Protein 6NWD (pdb70)

Structure (mmCIF, N/CA/C/O backbone):
data_6NWD
#
_entry.id   6NWD
#
_cell.length_a   54.250
_cell.length_b   129.250
_cell.length_c   82.650
_cell.angle_alpha   90.000
_cell.angle_beta   90.000
_cell.angle_gamma   90.000
#
_symmetry.space_group_name_H-M   'C 2 2 21'
#
loop_
_entity.id
_entity.type
_entity.pdbx_description
1 polymer 'Gll0198 protein'
2 non-polymer RETINAL
3 non-polymer 1,2-DIMYRISTOYL-SN-GLYCERO-3-PHOSPHOCHOLINE
4 non-polymer DECANE
5 non-polymer DODECANE
6 water water
#
loop_
_atom_site.group_PDB
_atom_site.id
_atom_site.type_symbol
_atom_site.label_atom_id
_atom_site.label_alt_id
_atom_site.label_comp_id
_atom_site.label_asym_id
_atom_site.label_entity_id
_atom_site.label_seq_id
_atom_site.pdbx_PDB_ins_code
_atom_site.Cartn_x
_atom_site.Cartn_y
_atom_site.Cartn_z
_atom_site.occupancy
_atom_site.B_iso_or_equiv
_atom_site.auth_seq_id
_atom_site.auth_comp_id
_atom_site.auth_asym_id
_atom_site.auth_atom_id
_atom_site.pdbx_PDB_model_num
ATOM 1 N N . ASP A 1 31 ? 11.26000 7.19600 33.56000 1.000 68.12000 31 ASP A N 1
ATOM 2 C CA . ASP A 1 31 ? 10.55400 6.03600 33.03200 1.000 72.23000 31 ASP A CA 1
ATOM 3 C C . ASP A 1 31 ? 9.77200 6.42100 31.77900 1.000 78.91000 31 ASP A C 1
ATOM 4 O O . ASP A 1 31 ? 9.86600 7.55300 31.30100 1.000 76.84000 31 ASP A O 1
ATOM 9 N N . SER A 1 32 ? 9.00000 5.47700 31.24900 1.000 67.57000 32 SER A N 1
ATOM 10 C CA . SER A 1 32 ? 8.26100 5.71400 30.02000 1.000 62.68000 32 SER A CA 1
ATOM 11 C C . SER A 1 32 ? 7.12600 6.70800 30.25300 1.000 65.85000 32 SER A C 1
ATOM 12 O O . SER A 1 32 ? 6.64100 6.89400 31.37300 1.000 60.68000 32 SER A O 1
ATOM 15 N N . LEU A 1 33 ? 6.70800 7.35900 29.16900 1.000 63.61000 33 LEU A N 1
ATOM 16 C CA . LEU A 1 33 ? 5.68300 8.39200 29.20900 1.000 61.69000 33 LEU A CA 1
ATOM 17 C C . LEU A 1 33 ? 4.47500 7.95100 28.39900 1.000 61.46000 33 LEU A C 1
ATOM 18 O O . LEU A 1 33 ? 4.61600 7.34100 27.33300 1.000 58.27000 33 LEU A O 1
ATOM 23 N N . THR A 1 34 ? 3.28600 8.26800 28.90200 1.000 48.81000 34 THR A N 1
ATOM 24 C CA . THR A 1 34 ? 2.07800 7.96800 28.15500 1.000 52.49000 34 THR A CA 1
ATOM 25 C C . THR A 1 34 ? 1.98200 8.85700 26.91800 1.000 55.30000 34 THR A C 1
ATOM 26 O O . THR A 1 34 ? 2.74300 9.81400 26.73800 1.000 50.80000 34 THR A O 1
ATOM 30 N N . TYR A 1 35 ? 1.02900 8.51200 26.05100 1.000 48.33000 35 TYR A N 1
ATOM 31 C CA . TYR A 1 35 ? 0.69700 9.35500 24.91000 1.000 55.08000 35 TYR A CA 1
ATOM 32 C C . TYR A 1 35 ? 0.44500 10.78900 25.35600 1.000 43.10000 35 TYR A C 1
ATOM 33 O O . TYR A 1 35 ? 1.08900 11.72500 24.87300 1.000 44.07000 35 TYR A O 1
ATOM 42 N N . GLY A 1 36 ? -0.51100 10.97700 26.26600 1.000 43.87000 36 GLY A N 1
ATOM 43 C CA . GLY A 1 36 ? -0.91500 12.31700 26.64200 1.000 45.90000 36 GLY A CA 1
ATOM 44 C C . GLY A 1 36 ? 0.17700 13.11300 27.32300 1.000 40.95000 36 GLY A C 1
ATOM 45 O O . GLY A 1 36 ? 0.19700 14.34200 27.23000 1.000 39.93000 36 GLY A O 1
ATOM 46 N N . GLN A 1 37 ? 1.09900 12.43300 28.00900 1.000 40.99000 37 GLN A N 1
ATOM 47 C CA . GLN A 1 37 ? 2.16300 13.13900 28.71200 1.000 50.16000 37 GLN A CA 1
ATOM 48 C C . GLN A 1 37 ? 3.20100 13.67800 27.73800 1.000 36.70000 37 GLN A C 1
ATOM 49 O O . GLN A 1 37 ? 3.62100 14.83500 27.84400 1.000 37.45000 37 GLN A O 1
ATOM 55 N N . PHE A 1 38 ? 3.62800 12.85100 26.78000 1.000 38.80000 38 PHE A N 1
ATOM 56 C CA . PHE A 1 38 ? 4.60000 13.30800 25.79400 1.000 37.18000 38 PHE A CA 1
ATOM 57 C C . PHE A 1 38 ? 4.04000 14.45200 24.96500 1.000 35.30000 38 PHE A C 1
ATOM 58 O O . PHE A 1 38 ? 4.75900 15.40600 24.64900 1.000 31.88000 38 PHE A O 1
ATOM 66 N N . ASN A 1 39 ? 2.75800 14.37800 24.60700 1.000 34.12000 39 ASN A N 1
ATOM 67 C CA . ASN A 1 39 ? 2.17800 15.42200 23.77100 1.000 39.52000 39 ASN A CA 1
ATOM 68 C C . ASN A 1 39 ? 2.05600 16.73700 24.52500 1.000 33.67000 39 ASN A C 1
ATOM 69 O O . ASN A 1 39 ? 2.29000 17.80700 23.95100 1.000 33.70000 39 ASN A O 1
ATOM 74 N N . LEU A 1 40 ? 1.67600 16.67800 25.80400 1.000 30.67000 40 LEU A N 1
ATOM 75 C CA . LEU A 1 40 ? 1.50500 17.89800 26.58700 1.000 35.42000 40 LEU A CA 1
ATOM 76 C C . LEU A 1 40 ? 2.78200 18.72700 26.60100 1.000 33.56000 40 LEU A C 1
ATOM 77 O O . LEU A 1 40 ? 2.73900 19.95300 26.44000 1.000 32.81000 40 LEU A O 1
ATOM 82 N N . VAL A 1 41 ? 3.93000 18.07400 26.78000 1.000 30.27000 41 VAL A N 1
ATOM 83 C CA . VAL A 1 41 ? 5.20500 18.78200 26.74500 1.000 27.14000 41 VAL A CA 1
ATOM 84 C C . VAL A 1 41 ? 5.55400 19.17600 25.31400 1.000 35.79000 41 VAL A C 1
ATOM 85 O O . VAL A 1 41 ? 5.98000 20.30600 25.05100 1.000 34.49000 41 VAL A O 1
ATOM 89 N N . TYR A 1 42 ? 5.38500 18.24100 24.37300 1.000 27.19000 42 TYR A N 1
ATOM 90 C CA . TYR A 1 42 ? 5.61100 18.51700 22.95600 1.000 32.85000 42 TYR A CA 1
ATOM 91 C C . TYR A 1 42 ? 4.82100 19.73800 22.50000 1.000 30.21000 42 TYR A C 1
ATOM 92 O O . TYR A 1 42 ? 5.36000 20.63600 21.84300 1.000 32.53000 42 TYR A O 1
ATOM 101 N N . ASN A 1 43 ? 3.53500 19.78800 22.85300 1.000 30.87000 43 ASN A N 1
ATOM 102 C CA . ASN A 1 43 ? 2.71000 20.93800 22.49800 1.000 34.74000 43 ASN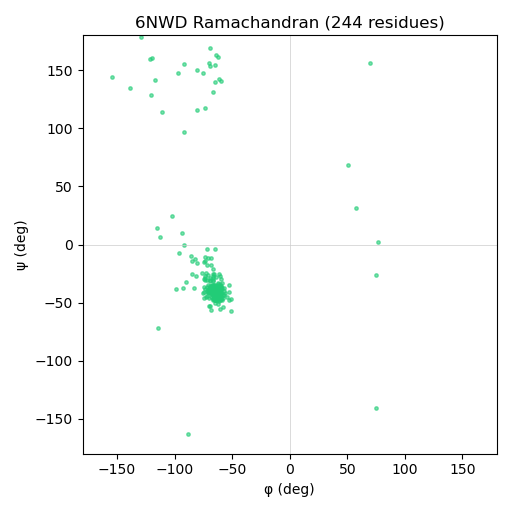 A CA 1
ATOM 103 C C . ASN A 1 43 ? 3.16800 22.19900 23.22300 1.000 32.94000 43 ASN A C 1
ATOM 104 O O . ASN A 1 43 ? 3.16600 23.29000 22.64000 1.000 28.67000 43 ASN A O 1
ATOM 109 N N . ALA A 1 44 ? 3.56700 22.07400 24.49300 1.000 29.76000 44 ALA A N 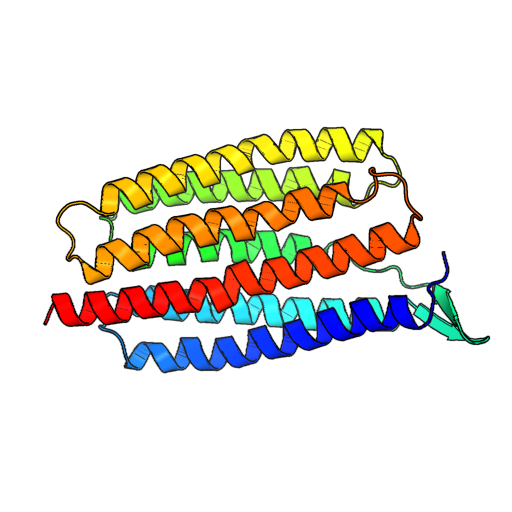1
ATOM 110 C CA . ALA A 1 44 ? 3.98600 23.25100 25.24900 1.000 29.49000 44 ALA A CA 1
ATOM 111 C C . ALA A 1 44 ? 5.21200 23.90500 24.62400 1.000 24.82000 44 ALA A C 1
ATOM 112 O O . ALA A 1 44 ? 5.29200 25.13700 24.53700 1.000 25.19000 44 ALA A O 1
ATOM 114 N N . PHE A 1 45 ? 6.17700 23.09700 24.17900 1.000 23.69000 45 PHE A N 1
ATOM 115 C CA . PHE A 1 45 ? 7.37200 23.65500 23.55500 1.000 27.39000 45 PHE A CA 1
ATOM 116 C C . PHE A 1 45 ? 7.05800 24.24200 22.18400 1.000 25.31000 45 PHE A C 1
ATOM 117 O O . PHE A 1 45 ? 7.59500 25.29500 21.81900 1.000 25.48000 45 PHE A O 1
ATOM 125 N N . SER A 1 46 ? 6.18600 23.58200 21.41500 1.000 26.34000 46 SER A N 1
ATOM 126 C CA . SER A 1 46 ? 5.78500 24.12600 20.12100 1.000 27.95000 46 SER A CA 1
ATOM 127 C C . SER A 1 46 ? 5.08700 25.46900 20.28500 1.000 27.46000 46 SER A C 1
ATOM 128 O O . SER A 1 46 ? 5.36300 26.41800 19.54200 1.000 30.95000 46 SER A O 1
ATOM 131 N N . PHE A 1 47 ? 4.18700 25.56600 21.26500 1.000 25.06000 47 PHE A N 1
ATOM 132 C CA . PHE A 1 47 ? 3.48300 26.81800 21.52100 1.000 36.47000 47 PHE A CA 1
ATOM 133 C C . PHE A 1 47 ? 4.45100 27.92700 21.91500 1.000 27.18000 47 PHE A C 1
ATOM 134 O O . PHE A 1 47 ? 4.25600 29.09300 21.54400 1.000 24.58000 47 PHE A O 1
ATOM 142 N N . ALA A 1 48 ? 5.50500 27.58200 22.66200 1.000 23.58000 48 ALA A N 1
ATOM 143 C CA .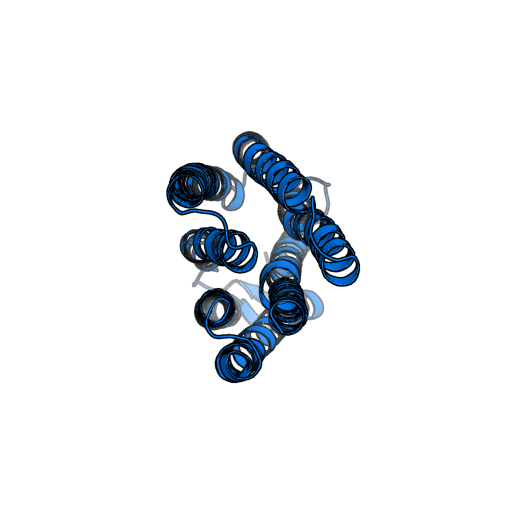 ALA A 1 48 ? 6.46300 28.58800 23.10600 1.000 25.83000 48 ALA A CA 1
ATOM 144 C C . ALA A 1 48 ? 7.27900 29.13700 21.94400 1.000 23.15000 48 ALA A C 1
ATOM 145 O O . ALA A 1 48 ? 7.54200 30.34100 21.88300 1.000 22.02000 48 ALA A O 1
ATOM 147 N N . ILE A 1 49 ? 7.69900 28.26700 21.02300 1.000 21.70000 49 ILE A N 1
ATOM 148 C CA . ILE A 1 49 ? 8.43300 28.71900 19.84400 1.000 23.91000 49 ILE A CA 1
ATOM 149 C C . ILE A 1 49 ? 7.61100 29.73400 19.06100 1.000 25.27000 49 ILE A C 1
ATOM 150 O O . ILE A 1 49 ? 8.11700 30.78500 18.64800 1.000 23.19000 49 ILE A O 1
ATOM 155 N N . ALA A 1 50 ? 6.32500 29.43800 18.85200 1.000 23.72000 50 ALA A N 1
ATOM 156 C CA . ALA A 1 50 ? 5.46900 30.34400 18.09400 1.000 27.35000 50 ALA A CA 1
ATOM 157 C C . ALA A 1 50 ? 5.28300 31.66800 18.82500 1.000 24.97000 50 ALA A C 1
ATOM 158 O O . ALA A 1 50 ? 5.35500 32.74100 18.21500 1.000 22.35000 50 ALA A O 1
ATOM 160 N N . ALA A 1 51 ? 5.05400 31.61100 20.13900 1.000 23.41000 51 ALA A N 1
ATOM 161 C CA . ALA A 1 51 ? 4.80600 32.83100 20.89900 1.000 21.96000 51 ALA A CA 1
ATOM 162 C C . ALA A 1 51 ? 6.03900 33.72500 20.94100 1.000 21.39000 51 ALA A C 1
ATOM 163 O O . ALA A 1 51 ? 5.92400 34.95200 20.85800 1.000 21.28000 51 ALA A O 1
ATOM 165 N N . MET A 1 52 ? 7.22700 33.13200 21.07300 1.000 22.55000 52 MET A N 1
ATOM 166 C CA . MET A 1 52 ? 8.44400 33.93200 21.17400 1.000 21.48000 52 MET A CA 1
ATOM 167 C C . MET A 1 52 ? 8.77000 34.61000 19.84700 1.000 22.84000 52 MET A C 1
ATOM 168 O O . MET A 1 52 ? 9.07700 35.80800 19.80700 1.000 20.38000 52 MET A O 1
ATOM 173 N N . PHE A 1 53 ? 8.69400 33.86200 18.74600 1.000 23.49000 53 PHE A N 1
ATOM 174 C CA . PHE A 1 53 ? 9.10300 34.41200 17.45700 1.000 24.66000 53 PHE A CA 1
ATOM 175 C C . PHE A 1 53 ? 8.07200 35.39200 16.90800 1.000 20.98000 53 PHE A C 1
ATOM 176 O O . PHE A 1 53 ? 8.43500 36.40000 16.28900 1.000 26.16000 53 PHE A O 1
ATOM 184 N N . ALA A 1 54 ? 6.78500 35.12000 17.12600 1.000 22.51000 54 ALA A N 1
ATOM 185 C CA . ALA A 1 54 ? 5.76300 36.07400 16.71000 1.000 28.00000 54 ALA A CA 1
ATOM 186 C C . ALA A 1 54 ? 5.85800 37.36700 17.51200 1.000 23.56000 54 ALA A C 1
ATOM 187 O O . ALA A 1 54 ? 5.71400 38.46200 16.95500 1.000 23.63000 54 ALA A O 1
ATOM 189 N N . SER A 1 55 ? 6.10700 37.26300 18.82000 1.000 23.89000 55 SER A N 1
ATOM 190 C CA . SER A 1 55 ? 6.25500 38.46800 19.63200 1.000 22.50000 55 SER A CA 1
ATOM 191 C C . SER A 1 55 ? 7.53400 39.21500 19.29100 1.000 20.71000 55 SER A C 1
ATOM 192 O O . SER A 1 55 ? 7.57900 40.44600 19.39600 1.000 23.07000 55 SER A O 1
ATOM 195 N N . ALA A 1 56 ? 8.58000 38.49200 18.88600 1.000 24.40000 56 ALA A N 1
ATOM 196 C CA . ALA A 1 56 ? 9.81900 39.14500 18.47200 1.000 22.96000 56 ALA A CA 1
ATOM 197 C C . ALA A 1 56 ? 9.57600 40.08000 17.29600 1.000 25.89000 56 ALA A C 1
ATOM 198 O O . ALA A 1 56 ? 10.07400 41.21300 17.27100 1.000 21.80000 56 ALA A O 1
ATOM 200 N N . LEU A 1 57 ? 8.81800 39.61300 16.30200 1.000 24.61000 57 LEU A N 1
ATOM 201 C CA . LEU A 1 57 ? 8.47200 40.46100 15.16800 1.000 27.75000 57 LEU A CA 1
ATOM 202 C C . LEU A 1 57 ? 7.63100 41.65300 15.60500 1.000 25.21000 57 LEU A C 1
ATOM 203 O O . LEU A 1 57 ? 7.83000 42.77300 15.12000 1.000 27.07000 57 LEU A O 1
ATOM 208 N N . PHE A 1 58 ? 6.69300 41.43700 16.53000 1.000 23.87000 58 PHE A N 1
ATOM 209 C CA . PHE A 1 58 ? 5.84200 42.53300 16.98700 1.000 27.10000 58 PHE A CA 1
ATOM 210 C C . PHE A 1 58 ? 6.65300 43.59500 17.72200 1.000 28.83000 58 PHE A C 1
ATOM 211 O O . PHE A 1 58 ? 6.54600 44.79000 1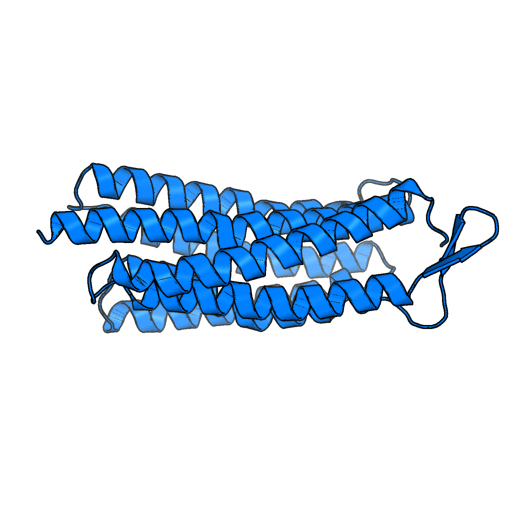7.42500 1.000 28.24000 58 PHE A O 1
ATOM 219 N N . PHE A 1 59 ? 7.46800 43.17300 18.69300 1.000 26.01000 59 PHE A N 1
ATOM 220 C CA . PHE A 1 59 ? 8.21800 44.12800 19.50400 1.000 24.96000 59 PHE A CA 1
ATOM 221 C C . PHE A 1 59 ? 9.22400 44.90700 18.66700 1.000 27.10000 59 PHE A C 1
ATOM 222 O O . PHE A 1 59 ? 9.40300 46.11400 18.86600 1.000 29.95000 59 PHE A O 1
ATOM 230 N N . PHE A 1 60 ? 9.89600 44.23500 17.73000 1.000 25.92000 60 PHE A N 1
ATOM 231 C CA . PHE A 1 60 ? 10.83800 44.93100 16.85800 1.000 26.83000 60 PHE A CA 1
ATOM 232 C C . PHE A 1 60 ? 10.13800 46.02100 16.05500 1.000 27.64000 60 PHE A C 1
ATOM 233 O O . PHE A 1 60 ? 10.63000 47.15200 15.95900 1.000 34.50000 60 PHE A O 1
ATOM 241 N N . SER A 1 61 ? 8.98500 45.69600 15.46400 1.000 26.70000 61 SER A N 1
ATOM 242 C CA . SER A 1 61 ? 8.27900 46.67100 14.64100 1.000 33.19000 61 SER A CA 1
ATOM 243 C C . SER A 1 61 ? 7.61100 47.74400 15.49000 1.000 33.25000 61 SER A C 1
ATOM 244 O O . SER A 1 61 ? 7.44900 48.88100 15.03400 1.000 30.89000 61 SER A O 1
ATOM 247 N N . ALA A 1 62 ? 7.22000 47.40600 16.72000 1.000 31.90000 62 ALA A N 1
ATOM 248 C CA . ALA A 1 62 ? 6.53500 48.35300 17.59200 1.000 35.39000 62 ALA A CA 1
ATOM 249 C C . ALA A 1 62 ? 7.43300 49.49400 18.05000 1.000 34.50000 62 ALA A C 1
ATOM 250 O O . ALA A 1 62 ? 6.91900 50.46700 18.61400 1.000 31.27000 62 ALA A O 1
ATOM 252 N N . GLN A 1 63 ? 8.74900 49.39700 17.82700 1.000 33.20000 63 GLN A N 1
ATOM 253 C CA . GLN A 1 63 ? 9.63700 50.52400 18.09300 1.000 35.01000 63 GLN A CA 1
ATOM 254 C C . GLN A 1 63 ? 9.15000 51.78500 17.39200 1.000 39.62000 63 GLN A C 1
ATOM 255 O O . GLN A 1 63 ? 9.28800 52.89400 17.92000 1.000 40.30000 63 GLN A O 1
ATOM 261 N N . ALA A 1 64 ? 8.56700 51.63000 16.20100 1.000 36.00000 64 ALA A N 1
ATOM 262 C CA . ALA A 1 64 ? 8.12200 52.76300 15.40100 1.000 41.96000 64 ALA A CA 1
ATOM 263 C C . ALA A 1 64 ? 6.86100 53.42300 15.94500 1.000 38.42000 64 ALA A C 1
ATOM 264 O O . ALA A 1 64 ? 6.49800 54.50400 15.46900 1.000 40.72000 64 ALA A O 1
ATOM 266 N N . LEU A 1 65 ? 6.18800 52.81100 16.91800 1.000 35.55000 65 LEU A N 1
ATOM 267 C CA . LEU A 1 65 ? 4.96700 53.36500 17.48300 1.000 35.99000 65 LEU A CA 1
ATOM 268 C C . LEU A 1 65 ? 5.20200 54.15200 18.76400 1.000 32.84000 65 LEU A C 1
ATOM 269 O O . LEU A 1 65 ? 4.26500 54.78800 19.26100 1.000 35.01000 65 LEU A O 1
ATOM 274 N N . VAL A 1 66 ? 6.41500 54.12700 19.30900 1.000 32.60000 66 VAL A N 1
ATOM 275 C CA . VAL A 1 66 ? 6.72200 54.81200 20.55500 1.000 30.43000 66 VAL A CA 1
ATOM 276 C C . VAL A 1 66 ? 7.80700 55.84900 20.29500 1.000 35.00000 66 VAL A C 1
ATOM 277 O O . VAL A 1 66 ? 8.53400 55.79000 19.30100 1.000 33.08000 66 VAL A O 1
ATOM 281 N N . GLY A 1 67 ? 7.90200 56.81200 21.21000 1.000 38.59000 67 GLY A N 1
ATOM 282 C CA . GLY A 1 67 ? 8.92900 57.82900 21.10600 1.000 41.06000 67 GLY A CA 1
ATOM 283 C C . GLY A 1 67 ? 10.32500 57.24400 21.19500 1.000 45.42000 67 GLY A C 1
ATOM 284 O O . GLY A 1 67 ? 10.53800 56.12800 21.67000 1.000 39.11000 67 GLY A O 1
ATOM 285 N N . GLN A 1 68 ? 11.29500 58.03300 20.72400 1.000 45.61000 68 GLN A N 1
ATOM 286 C CA . GLN A 1 68 ? 12.67900 57.57100 20.66300 1.000 44.73000 68 GLN A CA 1
ATOM 287 C C . GLN A 1 68 ? 13.20900 57.17800 22.03500 1.000 38.83000 68 GLN A C 1
ATOM 288 O O . GLN A 1 68 ? 14.01800 56.24900 22.14500 1.000 42.29000 68 GLN A O 1
ATOM 294 N N . ARG A 1 69 ? 12.76000 57.85800 23.09000 1.000 37.39000 69 ARG A N 1
ATOM 295 C CA . ARG A 1 69 ? 13.29600 57.60500 24.42100 1.000 46.20000 69 ARG A CA 1
ATOM 296 C C . ARG A 1 69 ? 12.91000 56.23200 24.96000 1.000 42.96000 69 ARG A C 1
ATOM 297 O O . ARG A 1 69 ? 13.55600 55.74600 25.89400 1.000 41.98000 69 ARG A O 1
ATOM 305 N N . TYR A 1 70 ? 11.89300 55.58700 24.38900 1.000 39.20000 70 TYR A N 1
ATOM 306 C CA . TYR A 1 70 ? 11.41300 54.30300 24.88600 1.000 42.71000 70 TYR A CA 1
ATOM 307 C C . TYR A 1 70 ? 11.66200 53.15700 23.91300 1.000 49.00000 70 TYR A C 1
ATOM 308 O O . TYR A 1 70 ? 11.19900 52.03800 24.16000 1.000 35.01000 70 TYR A O 1
ATOM 317 N N . ARG A 1 71 ? 12.38200 53.40300 22.81500 1.000 38.98000 71 ARG A N 1
ATOM 318 C CA . ARG A 1 71 ? 12.57500 52.35500 21.81700 1.000 39.78000 71 ARG A CA 1
ATOM 319 C C . ARG A 1 71 ? 13.55000 51.28900 22.29900 1.000 46.12000 71 ARG A C 1
ATOM 320 O O . ARG A 1 71 ? 13.46400 50.13500 21.86500 1.000 38.20000 71 ARG A O 1
ATOM 328 N N . LEU A 1 72 ? 14.47300 51.65100 23.19200 1.000 36.45000 72 LEU A N 1
ATOM 329 C CA . LEU A 1 72 ? 15.41800 50.66900 23.71400 1.000 39.16000 72 LEU A CA 1
ATOM 330 C C . LEU A 1 72 ? 14.70100 49.55900 24.47500 1.000 33.35000 72 LEU A C 1
ATOM 331 O O . LEU A 1 72 ? 15.07700 48.38600 24.37300 1.000 31.65000 72 LEU A O 1
ATOM 336 N N . ALA A 1 73 ? 13.66400 49.90800 25.24100 1.000 34.62000 73 ALA A N 1
ATOM 337 C CA . ALA A 1 73 ? 12.91300 48.89100 25.97300 1.000 35.65000 73 ALA A CA 1
ATOM 338 C C . ALA A 1 73 ? 12.21500 47.92800 25.01900 1.000 32.47000 73 ALA A C 1
ATOM 339 O O . ALA A 1 73 ? 12.15800 46.72000 25.27600 1.000 30.97000 73 ALA A O 1
ATOM 341 N N . LEU A 1 74 ? 11.68100 48.44600 23.91000 1.000 27.89000 74 LEU A N 1
ATOM 342 C CA . LEU A 1 74 ? 11.04700 47.58200 22.91800 1.000 33.93000 74 LEU A CA 1
ATOM 343 C C . LEU A 1 74 ? 12.07000 46.68600 22.23200 1.000 35.39000 74 LEU A C 1
ATOM 344 O O . LEU A 1 74 ? 11.80300 45.50400 21.98800 1.000 23.88000 74 LEU A O 1
ATOM 349 N N . LEU A 1 75 ? 13.25000 47.22800 21.91700 1.000 31.19000 75 LEU A N 1
ATOM 350 C CA . LEU A 1 75 ? 14.27600 46.42700 21.25600 1.000 31.33000 75 LEU A CA 1
ATOM 351 C C . LEU A 1 75 ? 14.78400 45.31400 22.16100 1.000 25.07000 75 LEU A C 1
ATOM 352 O O . LEU A 1 75 ? 14.96500 44.17700 21.71000 1.000 28.44000 75 LEU A O 1
ATOM 357 N N . VAL A 1 76 ? 15.04000 45.62700 23.43300 1.000 28.34000 76 VAL A N 1
ATOM 358 C CA . VAL A 1 76 ? 15.49400 44.60600 24.37400 1.000 25.09000 76 VAL A CA 1
ATOM 359 C C . VAL A 1 76 ? 14.43900 43.52000 24.52900 1.000 23.38000 76 VAL A C 1
ATOM 360 O O . VAL A 1 76 ? 14.76000 42.32800 24.60900 1.000 25.72000 76 VAL A O 1
ATOM 364 N N . SER A 1 77 ? 13.16300 43.91200 24.55300 1.000 25.11000 77 SER A N 1
ATOM 365 C CA . SER A 1 77 ? 12.09000 42.92500 24.62400 1.000 27.06000 77 SER A CA 1
ATOM 366 C C . SER A 1 77 ? 12.10800 42.00300 23.41100 1.000 24.25000 77 SER A C 1
ATOM 367 O O . SER A 1 77 ? 11.89500 40.79200 23.54000 1.000 26.30000 77 SER A O 1
ATOM 370 N N . ALA A 1 78 ? 12.36300 42.55600 22.22300 1.000 26.81000 78 ALA A N 1
ATOM 371 C CA . ALA A 1 78 ? 12.47900 41.72100 21.03100 1.000 22.26000 78 ALA A CA 1
ATOM 372 C C . ALA A 1 78 ? 13.68000 40.78700 21.12500 1.000 24.59000 78 ALA A C 1
ATOM 373 O O . ALA A 1 78 ? 13.61200 39.63000 20.69600 1.000 24.38000 78 ALA A O 1
ATOM 375 N N . ILE A 1 79 ? 14.79000 41.27100 21.68500 1.000 24.55000 79 ILE A N 1
ATOM 376 C CA . ILE A 1 79 ? 15.97200 40.42800 21.84600 1.000 25.67000 79 ILE A CA 1
ATOM 377 C C . ILE A 1 79 ? 15.70100 39.30800 22.84400 1.000 25.31000 79 ILE A C 1
ATOM 378 O O . ILE A 1 79 ? 16.12800 38.16300 22.64500 1.000 24.42000 79 ILE A O 1
ATOM 383 N N . VAL A 1 80 ? 14.98200 39.61800 23.92800 1.000 24.55000 80 VAL A N 1
ATOM 384 C CA . VAL A 1 80 ? 14.69400 38.61700 24.95600 1.000 23.13000 80 VAL A CA 1
ATOM 385 C C . VAL A 1 80 ? 13.95600 37.42800 24.35400 1.000 21.59000 80 VAL A C 1
ATOM 386 O O . VAL A 1 80 ? 14.36100 36.27000 24.51500 1.000 21.51000 80 VAL A O 1
ATOM 390 N N . VAL A 1 81 ? 12.85000 37.69800 23.65900 1.000 22.90000 81 VAL A N 1
ATOM 391 C CA . VAL A 1 81 ? 12.04000 36.61800 23.10600 1.000 21.23000 81 VAL A CA 1
ATOM 392 C C . VAL A 1 81 ? 12.70700 35.93900 21.91800 1.000 20.25000 81 VAL A C 1
ATOM 393 O O . VAL A 1 81 ? 12.40500 34.77500 21.63200 1.000 21.36000 81 VAL A O 1
ATOM 397 N N . SER A 1 82 ? 13.60700 36.62600 21.21300 1.000 23.25000 82 SER A N 1
ATOM 398 C CA . SER A 1 82 ? 14.35500 35.95400 20.15500 1.000 24.37000 82 SER A CA 1
ATOM 399 C C . SER A 1 82 ? 15.31400 34.92600 20.73800 1.000 26.54000 82 SER A C 1
ATOM 400 O O . SER A 1 82 ? 15.43700 33.81500 20.21000 1.000 27.50000 82 SER A O 1
ATOM 403 N N . ILE A 1 83 ? 15.99900 35.28000 21.82700 1.000 24.63000 83 ILE A N 1
ATOM 404 C CA . ILE A 1 83 ? 16.89700 34.33500 22.48400 1.000 21.23000 83 ILE A CA 1
ATOM 405 C C . ILE A 1 83 ? 16.10400 33.16000 23.04100 1.000 19.49000 83 ILE A C 1
ATOM 406 O O . ILE A 1 83 ? 16.46600 31.99300 22.84700 1.000 24.20000 83 ILE A O 1
ATOM 411 N N . ALA A 1 84 ? 15.00600 33.45600 23.74200 1.000 21.56000 84 ALA A N 1
ATOM 412 C CA . ALA A 1 84 ? 14.16400 32.39800 24.29300 1.000 22.54000 84 ALA A CA 1
ATOM 413 C C . ALA A 1 84 ? 13.58700 31.52300 23.18900 1.000 21.01000 84 ALA A C 1
ATOM 414 O O . ALA A 1 84 ? 13.45800 30.30500 23.35700 1.000 23.20000 84 ALA A O 1
ATOM 416 N N . GLY A 1 85 ? 13.23400 32.12600 22.05200 1.000 26.13000 85 GLY A N 1
ATOM 417 C CA . GLY A 1 85 ? 12.75600 31.33600 20.93000 1.000 26.48000 85 GLY A CA 1
ATOM 418 C C . GLY A 1 85 ? 13.81100 30.38400 20.39600 1.000 21.85000 85 GLY A C 1
ATOM 419 O O . GLY A 1 85 ? 13.50700 29.23800 20.05200 1.000 22.30000 85 GLY A O 1
ATOM 420 N N . TYR A 1 86 ? 15.06300 30.84300 20.31700 1.000 23.46000 86 TYR A N 1
ATOM 421 C CA . TYR A 1 86 ? 16.14800 29.96100 19.89400 1.000 24.69000 86 TYR A CA 1
ATOM 422 C C . TYR A 1 86 ? 16.28400 28.77200 20.83400 1.000 23.85000 86 TYR A C 1
ATOM 423 O O . TYR A 1 86 ? 16.39400 27.62200 20.39400 1.000 28.78000 86 TYR A O 1
ATOM 432 N N . HIS A 1 87 ? 16.27800 29.03500 22.14200 1.000 22.94000 87 HIS A N 1
ATOM 433 C CA . HIS A 1 87 ? 16.46200 27.96200 23.11100 1.000 21.73000 87 HIS A CA 1
ATOM 434 C C . HIS A 1 87 ? 15.27400 27.01000 23.14200 1.000 21.91000 87 HIS A C 1
ATOM 435 O O . HIS A 1 87 ? 15.46300 25.80200 23.31500 1.000 26.16000 87 HIS A O 1
ATOM 442 N N . TYR A 1 88 ? 14.05100 27.51700 22.96900 1.000 25.82000 88 TYR A N 1
ATOM 443 C CA . TYR A 1 88 ? 12.91100 26.60900 22.91400 1.000 20.12000 88 TYR A CA 1
ATOM 444 C C . TYR A 1 88 ? 12.93000 25.76200 21.64900 1.000 26.11000 88 TYR A C 1
ATOM 445 O O . TYR A 1 88 ? 12.41500 24.63900 21.65100 1.000 24.30000 88 TYR A O 1
ATOM 454 N N . PHE A 1 89 ? 13.51500 26.27700 20.56600 1.000 28.16000 89 PHE A N 1
ATOM 455 C CA . PHE A 1 89 ? 13.74500 25.44200 19.39000 1.000 28.56000 89 PHE A CA 1
ATOM 456 C C . PHE A 1 89 ? 14.70100 24.30500 19.720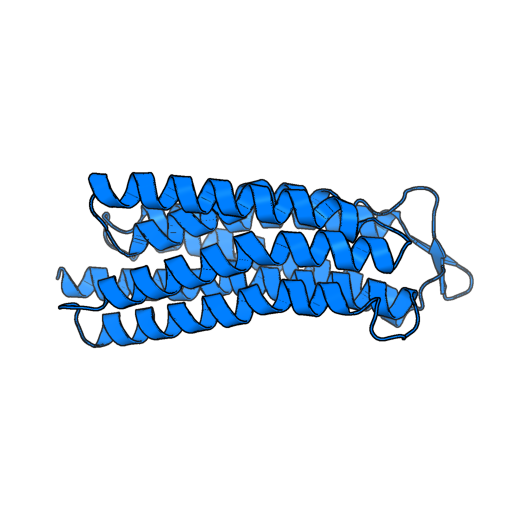00 1.000 25.46000 89 PHE A C 1
ATOM 457 O O . PHE A 1 89 ? 14.47100 23.15200 19.33500 1.000 31.68000 89 PHE A O 1
ATOM 465 N N . ARG A 1 90 ? 15.77800 24.61300 20.44500 1.000 25.71000 90 ARG A N 1
ATOM 466 C CA . ARG A 1 90 ? 16.70500 23.57400 20.87900 1.000 29.92000 90 ARG A CA 1
ATOM 467 C C . ARG A 1 90 ? 16.06800 22.67100 21.92800 1.000 29.06000 90 ARG A C 1
ATOM 468 O O . ARG A 1 90 ? 16.29700 21.45700 21.92900 1.000 29.61000 90 ARG A O 1
ATOM 476 N N . ILE A 1 91 ? 15.26600 23.24700 22.82800 1.000 29.80000 91 ILE A N 1
ATOM 477 C CA . ILE A 1 91 ? 14.57400 22.44600 23.83600 1.000 26.71000 91 ILE A CA 1
ATOM 478 C C . ILE A 1 91 ? 13.57300 21.50700 23.17500 1.000 30.62000 91 ILE A C 1
ATOM 479 O O . ILE A 1 91 ? 13.44500 20.33600 23.55900 1.000 31.06000 91 ILE A O 1
ATOM 484 N N . PHE A 1 92 ? 12.84200 22.00900 22.17600 1.000 29.10000 92 PHE A N 1
ATOM 485 C CA . PHE A 1 92 ? 11.90000 21.17700 21.43400 1.000 28.33000 92 PHE A CA 1
ATOM 486 C C . PHE A 1 92 ? 12.60100 19.98400 20.79400 1.000 32.58000 92 PHE A C 1
ATOM 487 O O . PHE A 1 92 ? 12.09900 18.85500 20.85000 1.000 35.97000 92 PHE A O 1
ATOM 495 N N . ASN A 1 93 ? 13.77100 20.21100 20.19300 1.000 30.95000 93 ASN A N 1
ATOM 496 C CA . ASN A 1 93 ? 14.49100 19.11900 19.54300 1.000 36.13000 93 ASN A CA 1
ATOM 497 C C . ASN A 1 93 ? 15.04400 18.12900 20.56200 1.000 38.49000 93 ASN A C 1
ATOM 498 O O . ASN A 1 93 ? 15.08000 16.92000 20.30200 1.000 40.37000 93 ASN A O 1
ATOM 503 N N . SER A 1 94 ? 15.48500 18.62100 21.72200 1.000 45.03000 94 SER A N 1
ATOM 504 C CA . SER A 1 94 ? 15.99200 17.72100 22.75400 1.000 39.45000 94 SER A CA 1
ATOM 505 C C . SER A 1 94 ? 14.88500 16.82200 23.28800 1.000 38.05000 94 SER A C 1
ATOM 506 O O . SER A 1 94 ? 15.11000 15.63500 23.55200 1.000 44.58000 94 SER A O 1
ATOM 509 N N . TRP A 1 95 ? 13.68300 17.37300 23.46100 1.000 35.69000 95 TRP A N 1
ATOM 510 C CA . TRP A 1 95 ? 12.54900 16.56600 23.89800 1.000 37.35000 95 TRP A CA 1
ATOM 511 C C . TRP A 1 95 ? 12.16600 15.54900 22.83500 1.000 40.65000 95 TRP A C 1
ATOM 512 O O . TRP A 1 95 ? 11.95100 14.36900 23.13400 1.000 44.93000 95 TRP A O 1
ATOM 523 N N . ASP A 1 96 ? 12.09200 15.99500 21.57900 1.000 41.22000 96 ASP A N 1
ATOM 524 C CA . ASP A 1 96 ? 11.71200 15.10800 20.48800 1.000 46.95000 96 ASP A CA 1
ATOM 525 C C . ASP A 1 96 ? 12.68000 13.93700 20.36100 1.000 46.57000 96 ASP A C 1
ATOM 526 O O . ASP A 1 96 ? 12.26600 12.81200 20.06200 1.000 51.59000 96 ASP A O 1
ATOM 531 N N . ALA A 1 97 ? 13.97000 14.17400 20.60400 1.000 56.55000 97 ALA A N 1
ATOM 532 C CA . ALA A 1 97 ? 14.98900 13.14400 20.43400 1.000 45.62000 97 ALA A CA 1
ATOM 533 C C . ALA A 1 97 ? 15.16700 12.25500 21.66100 1.000 50.83000 97 ALA A C 1
ATOM 534 O O . ALA A 1 97 ? 15.86600 11.23900 21.57200 1.000 49.40000 97 ALA A O 1
ATOM 536 N N . ALA A 1 98 ? 14.56000 12.60600 22.79600 1.000 52.06000 98 ALA A N 1
ATOM 537 C CA . ALA A 1 98 ? 14.74500 11.86000 24.03400 1.000 51.45000 98 ALA A CA 1
ATOM 538 C C . ALA A 1 98 ? 13.81800 10.65800 24.16800 1.000 55.06000 98 ALA A C 1
ATOM 539 O O . ALA A 1 98 ? 14.16000 9.71000 24.88500 1.000 57.38000 98 ALA A O 1
ATOM 541 N N . TYR A 1 99 ? 12.66400 10.66700 23.50500 1.000 52.80000 99 TYR A N 1
ATOM 542 C CA . TYR A 1 99 ? 11.70200 9.57800 23.58500 1.000 50.17000 99 TYR A CA 1
ATOM 543 C C . TYR A 1 99 ? 11.44100 9.00800 22.19600 1.000 56.58000 99 TYR A C 1
ATOM 544 O O . TYR A 1 99 ? 11.69100 9.65800 21.17700 1.000 49.41000 99 TYR A O 1
ATOM 553 N N . VAL A 1 100 ? 10.93100 7.77700 22.16700 1.000 55.51000 100 VAL A N 1
ATOM 554 C CA . VAL A 1 100 ? 10.62300 7.07600 20.92300 1.000 61.32000 100 VAL A CA 1
ATOM 555 C C . VAL A 1 100 ? 9.29100 6.35600 21.09100 1.000 60.35000 100 VAL A C 1
ATOM 556 O O . VAL A 1 100 ? 9.05100 5.71200 22.11900 1.000 60.76000 100 VAL A O 1
ATOM 560 N N . LEU A 1 101 ? 8.42200 6.47300 20.08900 1.000 65.28000 101 LEU A N 1
ATOM 561 C CA . LEU A 1 101 ? 7.11100 5.83900 20.13200 1.000 65.55000 101 LEU A CA 1
ATOM 562 C C . LEU A 1 101 ? 7.24200 4.36700 19.76200 1.000 65.38000 101 LEU A C 1
ATOM 563 O O . LEU A 1 101 ? 7.63300 4.03700 18.63800 1.000 70.38000 101 LEU A O 1
ATOM 568 N N . GLU A 1 102 ? 6.93400 3.48800 20.71100 1.000 65.30000 102 GLU A N 1
ATOM 569 C CA . GLU A 1 102 ? 6.94000 2.05500 20.45800 1.000 82.32000 102 GLU A CA 1
ATOM 570 C C . GLU A 1 102 ? 5.98300 1.39000 21.43700 1.000 85.59000 102 GLU A C 1
ATOM 571 O O . GLU A 1 102 ? 5.85800 1.83000 22.58400 1.000 84.09000 102 GLU A O 1
ATOM 577 N N . ASN A 1 103 ? 5.30400 0.34200 20.96800 1.000 82.17000 103 ASN A N 1
ATOM 578 C CA . ASN A 1 103 ? 4.35200 -0.42100 21.77700 1.000 87.57000 103 ASN A CA 1
ATOM 579 C C . ASN A 1 103 ? 3.23800 0.46400 22.33200 1.000 78.99000 103 ASN A C 1
ATOM 580 O O . ASN A 1 103 ? 2.71500 0.21300 23.42000 1.000 78.18000 103 ASN A O 1
ATOM 585 N N . GLY A 1 104 ? 2.86600 1.50700 21.59000 1.000 82.14000 104 GLY A N 1
ATOM 586 C CA . GLY A 1 104 ? 1.81400 2.41000 22.00800 1.000 86.75000 104 GLY A CA 1
ATOM 587 C C . GLY A 1 104 ? 2.19800 3.40600 23.08000 1.000 78.27000 104 GLY A C 1
ATOM 588 O O . GLY A 1 104 ? 1.33600 4.18300 23.51500 1.000 69.88000 104 GLY A O 1
ATOM 589 N N . VAL A 1 105 ? 3.45400 3.41200 23.52100 1.000 75.53000 105 VAL A N 1
ATOM 590 C CA . VAL A 1 105 ? 3.94000 4.33100 24.53800 1.000 79.22000 105 VAL A CA 1
ATOM 591 C C . VAL A 1 105 ? 5.21000 5.00300 24.02100 1.000 72.66000 105 VAL A C 1
ATOM 592 O O . VAL A 1 105 ? 5.68300 4.72000 22.92000 1.000 67.51000 105 VAL A O 1
ATOM 596 N N . TYR A 1 106 ? 5.75500 5.90600 24.83400 1.000 66.97000 106 TYR A N 1
ATOM 597 C CA . TYR A 1 106 ? 7.02600 6.56600 24.55800 1.000 70.04000 106 TYR A CA 1
ATOM 598 C C . TYR A 1 106 ? 8.06500 6.06800 25.55100 1.000 66.59000 106 TYR A C 1
ATOM 599 O O . TYR A 1 106 ? 7.95200 6.32800 26.75300 1.000 68.69000 106 TYR A O 1
ATOM 608 N N . SER A 1 107 ? 9.07300 5.36300 25.05100 1.000 69.57000 107 SER A N 1
ATOM 609 C CA . SER A 1 107 ? 10.16600 4.87700 25.87700 1.000 69.36000 107 SER A CA 1
ATOM 610 C C . SER A 1 107 ? 11.36000 5.81900 25.78800 1.000 61.91000 107 SER A C 1
ATOM 611 O O . SER A 1 107 ? 11.61400 6.44000 24.75300 1.000 61.08000 107 SER A O 1
ATOM 614 N N . LEU A 1 108 ? 12.09200 5.91400 26.89500 1.000 60.63000 108 LEU A N 1
ATOM 615 C CA . LEU A 1 108 ? 13.26200 6.78000 26.96300 1.000 64.44000 108 LEU A CA 1
ATOM 616 C C . LEU A 1 108 ? 14.35600 6.26000 26.03500 1.000 64.62000 108 LEU A C 1
ATOM 617 O O . LEU A 1 108 ? 14.68300 5.07000 26.05100 1.000 74.76000 108 LEU A O 1
ATOM 622 N N . THR A 1 109 ? 14.91900 7.15200 25.22300 1.000 67.03000 109 THR A N 1
ATOM 623 C CA . THR A 1 109 ? 15.97800 6.77800 24.29600 1.000 68.59000 109 THR A CA 1
ATOM 624 C C . THR A 1 109 ? 17.33200 6.90200 24.99700 1.000 71.13000 109 THR A C 1
ATOM 625 O O . THR A 1 109 ? 17.41200 6.97000 26.22700 1.000 67.58000 109 THR A O 1
ATOM 629 N N . SER A 1 110 ? 18.41300 6.93300 24.21500 1.000 76.06000 110 SER A N 1
ATOM 630 C CA . SER A 1 110 ? 19.75000 7.06100 24.78200 1.000 79.38000 110 SER A CA 1
ATOM 631 C C . SER A 1 110 ? 20.10400 8.51600 25.06400 1.000 72.55000 110 SER A C 1
ATOM 632 O O . SER A 1 110 ? 20.76200 8.81200 26.06700 1.000 72.96000 110 SER A O 1
ATOM 635 N N . GLU A 1 111 ? 19.68000 9.43200 24.19800 1.000 76.58000 111 GLU A N 1
ATOM 636 C CA . GLU A 1 111 ? 19.93600 10.84900 24.42100 1.000 67.91000 111 GLU A CA 1
ATOM 637 C C . GLU A 1 111 ? 19.03800 11.36300 25.53900 1.000 67.52000 111 GLU A C 1
ATOM 638 O O . GLU A 1 111 ? 17.80800 11.34500 25.41800 1.000 83.21000 111 GLU A O 1
ATOM 644 N N . LYS A 1 112 ? 19.65200 11.81400 26.62800 1.000 62.87000 112 LYS A N 1
ATOM 645 C CA . LYS A 1 112 ? 18.90400 12.34800 27.75500 1.000 64.60000 112 LYS A CA 1
ATOM 646 C C . LYS A 1 112 ? 18.48700 13.78800 27.48600 1.000 56.67000 112 LYS A C 1
ATOM 647 O O . LYS A 1 112 ? 19.16500 14.53100 26.76900 1.000 55.20000 112 LYS A O 1
ATOM 653 N N . PHE A 1 113 ? 17.35300 14.17800 28.06500 1.000 54.25000 113 PHE A N 1
ATOM 654 C CA . PHE A 1 113 ? 16.86100 15.53700 27.88100 1.000 60.09000 113 PHE A CA 1
ATOM 655 C C . PHE A 1 113 ? 17.82400 16.54100 28.50100 1.000 49.36000 113 PHE A C 1
ATOM 656 O O . PHE A 1 113 ? 18.38200 16.31200 29.57800 1.000 47.72000 113 PHE A O 1
ATOM 664 N N . ASN A 1 114 ? 18.02400 17.65700 27.80600 1.000 48.73000 114 ASN A N 1
ATOM 665 C CA . ASN A 1 114 ? 19.00000 18.66500 28.21000 1.000 44.10000 114 ASN A CA 1
ATOM 666 C C . ASN A 1 114 ? 18.29900 19.69900 29.08300 1.000 44.82000 114 ASN A C 1
ATOM 667 O O . ASN A 1 114 ? 17.67100 20.63400 28.57900 1.000 44.31000 114 ASN A O 1
ATOM 672 N N . ASP A 1 115 ? 18.41200 19.53300 30.40300 1.000 47.96000 115 ASP A N 1
ATOM 673 C CA . ASP A 1 115 ? 17.85700 20.49900 31.34400 1.000 42.26000 115 ASP A CA 1
ATOM 674 C C . ASP A 1 115 ? 18.63100 21.80900 31.36700 1.000 42.98000 115 ASP A C 1
ATOM 675 O O . ASP A 1 115 ? 18.14600 22.78300 31.94900 1.000 37.72000 115 ASP A O 1
ATOM 680 N N . ALA A 1 116 ? 19.81000 21.86200 30.74700 1.000 40.34000 116 ALA A N 1
ATOM 681 C CA . ALA A 1 116 ? 20.65900 23.04200 30.85200 1.000 37.29000 116 ALA A CA 1
ATOM 682 C C . ALA A 1 116 ? 20.24400 24.15100 29.89300 1.000 33.50000 116 ALA A C 1
ATOM 683 O O . ALA A 1 116 ? 20.50900 25.32600 30.17100 1.000 29.90000 116 ALA A O 1
ATOM 685 N N . TYR A 1 117 ? 19.61300 23.80300 28.76700 1.000 27.27000 117 TYR A N 1
ATOM 686 C CA . TYR A 1 117 ? 19.15700 24.81100 27.81100 1.000 30.66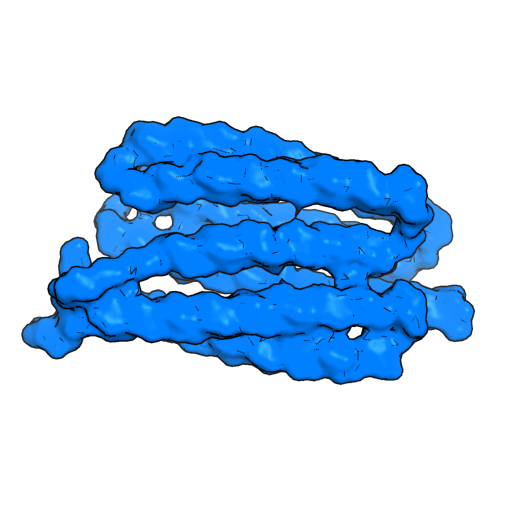000 117 TYR A CA 1
ATOM 687 C C . TYR A 1 117 ? 18.33200 25.89800 28.49300 1.000 28.59000 117 TYR A C 1
ATOM 688 O O . TYR A 1 117 ? 18.54900 27.09500 28.27200 1.000 26.03000 117 TYR A O 1
ATOM 697 N N . ARG A 1 118 ? 17.38000 25.49300 29.33400 1.000 26.02000 118 ARG A N 1
ATOM 698 C CA . ARG A 1 118 ? 16.49700 26.45600 29.98500 1.000 27.86000 118 ARG A CA 1
ATOM 699 C C . ARG A 1 118 ? 17.25800 27.34700 30.96000 1.000 24.55000 118 ARG A C 1
ATOM 700 O O . ARG A 1 118 ? 17.04600 28.56700 30.99100 1.000 24.22000 118 ARG A O 1
ATOM 708 N N . TYR A 1 119 ? 18.14900 26.76000 31.76200 1.000 24.23000 119 TYR A N 1
ATOM 709 C CA . TYR A 1 119 ? 18.87900 27.55000 32.74900 1.000 23.04000 119 TYR A CA 1
ATOM 710 C C . TYR A 1 119 ? 19.90800 28.45900 32.08800 1.000 27.85000 119 TYR A C 1
ATOM 711 O O . TYR A 1 119 ? 20.14000 29.57700 32.55900 1.000 27.77000 119 TYR A O 1
ATOM 720 N N . VAL A 1 120 ? 20.53000 28.00500 30.99800 1.000 26.79000 120 VAL A N 1
ATOM 721 C CA . VAL A 1 120 ? 21.40300 28.89100 30.23200 1.000 28.25000 120 VAL A CA 1
ATOM 722 C C . VAL A 1 120 ? 20.59400 30.03100 29.62400 1.000 26.07000 120 VAL A C 1
ATOM 723 O O . VAL A 1 120 ? 21.04700 31.18200 29.58400 1.000 25.64000 120 VAL A O 1
ATOM 727 N N . ASP A 1 121 ? 19.38500 29.73200 29.14300 1.000 26.10000 121 ASP A N 1
ATOM 728 C CA . ASP A 1 121 ? 18.50800 30.77700 28.61900 1.000 25.22000 121 ASP A CA 1
ATOM 729 C C . ASP A 1 121 ? 18.16600 31.79900 29.69700 1.000 22.32000 121 ASP A C 1
ATOM 730 O O . ASP A 1 121 ? 18.18200 33.01200 29.45100 1.000 27.76000 121 ASP A O 1
ATOM 735 N N . TRP A 1 122 ? 17.84500 31.32300 30.90200 1.000 22.70000 122 TRP A N 1
ATOM 736 C CA . TRP A 1 122 ? 17.50900 32.23300 31.99200 1.000 22.98000 122 TRP A CA 1
ATOM 737 C C . TRP A 1 122 ? 18.68300 33.14100 32.34200 1.000 23.34000 122 TRP A C 1
ATOM 738 O O . TRP A 1 122 ? 18.49600 34.33500 32.60600 1.000 22.07000 122 TRP A O 1
ATOM 749 N N . LEU A 1 123 ? 19.90200 32.59400 32.34300 1.000 23.74000 123 LEU A N 1
ATOM 750 C CA . LEU A 1 123 ? 21.07200 33.39200 32.69800 1.000 28.49000 123 LEU A CA 1
ATOM 751 C C . LEU A 1 123 ? 21.25300 34.58500 31.77000 1.000 29.26000 123 LEU A C 1
ATOM 752 O O . LEU A 1 123 ? 21.77800 35.62400 32.19000 1.000 29.19000 123 LEU A O 1
ATOM 757 N N . LEU A 1 124 ? 20.82400 34.46400 30.51500 1.000 26.21000 124 LEU A N 1
ATOM 758 C CA . LEU A 1 124 ? 21.00400 35.53300 29.54100 1.000 29.57000 124 LEU A CA 1
ATOM 759 C C . LEU A 1 124 ? 19.81000 36.47900 29.47300 1.000 30.23000 124 LEU A C 1
ATOM 760 O O . LEU A 1 124 ? 19.99300 37.69100 29.31400 1.000 32.74000 124 LEU A O 1
ATOM 765 N N . THR A 1 125 ? 18.59100 35.95600 29.60200 1.000 26.22000 125 THR A N 1
ATOM 766 C CA . THR A 1 125 ? 17.39500 36.75100 29.35700 1.000 26.53000 125 THR A CA 1
ATOM 767 C C . THR A 1 125 ? 16.88200 37.46700 30.59800 1.000 25.69000 125 THR A C 1
ATOM 768 O O . THR A 1 125 ? 16.32300 38.56400 30.47700 1.000 30.39000 125 THR A O 1
ATOM 772 N N . VAL A 1 126 ? 17.05000 36.87800 31.78600 1.000 26.73000 126 VAL A N 1
ATOM 773 C CA . VAL A 1 126 ? 16.59200 37.53700 33.01000 1.000 22.59000 126 VAL A CA 1
ATOM 774 C C . VAL A 1 126 ? 17.30100 38.87100 33.23200 1.000 24.54000 126 VAL A C 1
ATOM 775 O O . VAL A 1 126 ? 16.61800 39.85800 33.55000 1.000 27.13000 126 VAL A O 1
ATOM 779 N N . PRO A 1 127 ? 18.62900 38.98100 33.08200 1.000 29.87000 127 PRO A N 1
ATOM 780 C CA . PRO A 1 127 ? 19.23900 40.32100 33.14900 1.000 28.05000 127 PRO A CA 1
ATOM 781 C C . PRO A 1 127 ? 18.70700 41.27200 32.09200 1.000 28.88000 127 PRO A C 1
ATOM 782 O O . PRO A 1 127 ? 18.55700 42.47000 32.35700 1.000 24.80000 127 PRO A O 1
ATOM 786 N N . LEU A 1 128 ? 18.41500 40.76300 30.89400 1.000 24.72000 128 LEU A N 1
ATOM 787 C CA . LEU A 1 128 ? 17.83700 41.60400 29.85200 1.000 31.20000 128 LEU A CA 1
ATOM 788 C C . LEU A 1 128 ? 16.41900 42.03800 30.21200 1.000 29.46000 128 LEU A C 1
ATOM 789 O O . LEU A 1 128 ? 16.02000 43.17300 29.92200 1.000 33.20000 128 LEU A O 1
ATOM 794 N N . LEU A 1 129 ? 15.63700 41.14900 30.83500 1.000 32.65000 129 LEU A N 1
ATOM 795 C CA . LEU A 1 129 ? 14.31800 41.54600 31.32200 1.000 28.32000 129 LEU A CA 1
ATOM 796 C C . LEU A 1 129 ? 14.43100 42.66000 32.35100 1.000 35.44000 129 LEU A C 1
ATOM 797 O O . LEU A 1 129 ? 13.59000 43.56700 32.39400 1.000 31.61000 129 LEU A O 1
ATOM 802 N N . LEU A 1 130 ? 15.46900 42.60900 33.18800 1.000 30.31000 130 LEU A N 1
ATOM 803 C CA . LEU A 1 130 ? 15.68600 43.66600 34.16900 1.000 32.23000 130 LEU A CA 1
ATOM 804 C C . LEU A 1 130 ? 16.04800 44.98300 33.49100 1.000 32.14000 130 LEU A C 1
ATOM 805 O O . LEU A 1 130 ? 15.64300 46.05500 33.95400 1.000 32.41000 130 LEU A O 1
ATOM 810 N N . VAL A 1 131 ? 16.81200 44.92200 32.39800 1.000 30.40000 131 VAL A N 1
ATOM 811 C CA . VAL A 1 131 ? 17.12300 46.12800 31.63100 1.000 30.10000 131 VAL A CA 1
ATOM 812 C C . VAL A 1 131 ? 15.84600 46.73400 31.06600 1.000 30.94000 131 VAL A C 1
ATOM 813 O O . VAL A 1 131 ? 15.58100 47.93200 31.22100 1.000 34.60000 131 VAL A O 1
ATOM 817 N N . GLU A 1 132 ? 15.04100 45.90800 30.39300 1.000 34.07000 132 GLU A N 1
ATOM 818 C CA . GLU A 1 132 ? 13.77000 46.35700 29.83600 1.000 37.19000 132 GLU A CA 1
ATOM 819 C C . GLU A 1 132 ? 12.90100 47.03200 30.89000 1.000 36.85000 132 GLU A C 1
ATOM 820 O O . GLU A 1 132 ? 12.26000 48.05300 30.61800 1.000 37.69000 132 GLU A O 1
ATOM 826 N N . THR A 1 133 ? 12.87200 46.47500 32.10200 1.000 40.42000 133 THR A N 1
ATOM 827 C CA . THR A 1 133 ? 12.04700 47.04300 33.16400 1.000 42.83000 133 THR A CA 1
ATOM 828 C C . THR A 1 133 ? 12.55600 48.41800 33.58100 1.000 55.22000 133 THR A C 1
ATOM 829 O O . THR A 1 133 ? 11.77600 49.37100 33.69700 1.000 59.26000 133 THR A O 1
ATOM 833 N N . VAL A 1 134 ? 13.86500 48.54100 33.80800 1.000 60.36000 134 VAL A N 1
ATOM 834 C CA . VAL A 1 134 ? 14.42600 49.82700 34.21000 1.000 45.67000 134 VAL A CA 1
ATOM 835 C C . VAL A 1 134 ? 14.36900 50.82900 33.06300 1.000 46.21000 134 VAL A C 1
ATOM 836 O O . VAL A 1 134 ? 14.21700 52.03600 33.29000 1.000 53.80000 134 VAL A O 1
ATOM 840 N N . ALA A 1 135 ? 14.46300 50.35200 31.82000 1.000 46.88000 135 ALA A N 1
ATOM 841 C CA . ALA A 1 135 ? 14.58700 51.26000 30.68400 1.000 42.31000 135 ALA A CA 1
ATOM 842 C C . ALA A 1 135 ? 13.29700 52.03600 30.43700 1.000 55.41000 135 ALA A C 1
ATOM 843 O O . ALA A 1 135 ? 13.33600 53.24100 30.15700 1.000 60.43000 135 ALA A O 1
ATOM 845 N N . VAL A 1 136 ? 12.14300 51.37000 30.54000 1.000 58.74000 136 VAL A N 1
ATOM 846 C CA . VAL A 1 136 ? 10.86500 52.03600 30.28200 1.000 59.90000 136 VAL A CA 1
ATOM 847 C C . VAL A 1 136 ? 10.45500 52.98800 31.39400 1.000 59.90000 136 VAL A C 1
ATOM 848 O O . VAL A 1 136 ? 9.56100 53.81900 31.18400 1.000 70.01000 136 VAL A O 1
ATOM 852 N N . LEU A 1 137 ? 11.09300 52.90900 32.56300 1.000 62.32000 137 LEU A N 1
ATOM 853 C CA . LEU A 1 137 ? 10.82200 53.82600 33.66000 1.000 64.15000 137 LEU A CA 1
ATOM 854 C C . LEU A 1 137 ? 11.61800 55.12000 33.56000 1.000 64.27000 137 LEU A C 1
ATOM 855 O O . LEU A 1 137 ? 11.29900 56.07900 34.27200 1.000 65.39000 137 LEU A O 1
ATOM 860 N N . THR A 1 138 ? 12.63500 55.16300 32.70100 1.000 70.27000 138 THR A N 1
ATOM 861 C CA . THR A 1 138 ? 13.48200 56.33800 32.48100 1.000 72.26000 138 THR A CA 1
ATOM 862 C C . THR A 1 138 ? 14.00800 56.90000 33.80700 1.000 68.77000 138 THR A C 1
ATOM 863 O O . THR A 1 138 ? 13.65200 57.99300 34.24900 1.000 69.34000 138 THR A O 1
ATOM 867 N N . LEU A 1 139 ? 14.89300 56.10000 34.43900 1.000 66.48000 139 LEU A N 1
ATOM 868 C CA . LEU A 1 139 ? 15.60800 56.55200 35.62400 1.000 56.77000 139 LEU A CA 1
ATOM 869 C C . LEU A 1 139 ? 16.94300 57.17900 35.23200 1.000 53.68000 139 LEU A C 1
ATOM 870 O O . LEU A 1 139 ? 17.48800 56.87600 34.16500 1.000 54.70000 139 LEU A O 1
ATOM 875 N N . PRO A 1 140 ? 17.48900 58.06600 36.06200 1.000 46.29000 140 PRO A N 1
ATOM 876 C CA . PRO A 1 140 ? 18.80400 58.63600 35.75400 1.000 56.19000 140 PRO A CA 1
ATOM 877 C C . PRO A 1 140 ? 19.90000 57.59100 35.87800 1.000 54.52000 140 PRO A C 1
ATOM 878 O O . PRO A 1 140 ? 19.77600 56.61000 36.61600 1.000 58.10000 140 PRO A O 1
ATOM 882 N N . ALA A 1 141 ? 20.98400 57.81600 35.13200 1.000 54.21000 141 ALA A N 1
ATOM 883 C CA . ALA A 1 141 ? 22.02700 56.80300 35.01000 1.000 59.94000 141 ALA A CA 1
ATOM 884 C C . ALA A 1 141 ? 22.70500 56.53200 36.34700 1.000 57.04000 141 ALA A C 1
ATOM 885 O O . ALA A 1 141 ? 23.08300 55.39000 36.63800 1.000 55.92000 141 ALA A O 1
ATOM 887 N N . LYS A 1 142 ? 22.87100 57.57000 37.17200 1.000 54.39000 142 LYS A N 1
ATOM 888 C CA . LYS A 1 142 ? 23.52500 57.39900 38.46500 1.000 52.74000 142 LYS A CA 1
ATOM 889 C C . LYS A 1 142 ? 22.76800 56.42400 39.35700 1.000 50.16000 142 LYS A C 1
ATOM 890 O O . LYS A 1 142 ? 23.36800 55.78600 40.22900 1.000 48.44000 142 LYS A O 1
ATOM 896 N N . GLU A 1 143 ? 21.45600 56.30400 39.16200 1.000 50.15000 143 GLU A N 1
ATOM 897 C CA . GLU A 1 143 ? 20.62700 55.35900 39.89900 1.000 54.79000 143 GLU A CA 1
ATOM 898 C C . GLU A 1 143 ? 20.35600 54.07800 39.12200 1.000 44.72000 143 GLU A C 1
ATOM 899 O O . GLU A 1 143 ? 20.33600 52.99400 39.71400 1.000 42.64000 143 GLU A O 1
ATOM 905 N N . ALA A 1 144 ? 20.15300 54.17900 37.80500 1.000 42.36000 144 ALA A N 1
ATOM 906 C CA . ALA A 1 144 ? 19.82300 52.99900 37.01200 1.000 38.52000 144 ALA A CA 1
ATOM 907 C C . ALA A 1 144 ? 20.96600 51.99200 36.99800 1.000 40.14000 144 ALA A C 1
ATOM 908 O O . ALA A 1 144 ? 20.73200 50.77700 37.00400 1.000 36.74000 144 ALA A O 1
ATOM 910 N N . ARG A 1 145 ? 22.21400 52.47400 36.98000 1.000 37.79000 145 ARG A N 1
ATOM 911 C CA . ARG A 1 145 ? 23.34000 51.55400 36.82500 1.000 42.89000 145 ARG A CA 1
ATOM 912 C C . ARG A 1 145 ? 23.56500 50.68700 38.05900 1.000 38.57000 145 ARG A C 1
ATOM 913 O O . ARG A 1 145 ? 23.63200 49.45400 37.91100 1.000 39.29000 145 ARG A O 1
ATOM 921 N N . PRO A 1 146 ? 23.69400 51.22800 39.27900 1.000 37.89000 146 PRO A N 1
ATOM 922 C CA . PRO A 1 146 ? 23.88800 50.33300 40.43100 1.000 37.33000 146 PRO A CA 1
ATOM 923 C C . PRO A 1 146 ? 22.67700 49.46700 40.72200 1.000 35.96000 146 PRO A C 1
ATOM 924 O O . PRO A 1 146 ? 22.84200 48.34100 41.20600 1.000 34.50000 146 PRO A O 1
ATOM 928 N N . LEU A 1 147 ? 21.46700 49.95800 40.44000 1.000 34.74000 147 LEU A N 1
ATOM 929 C CA . LEU A 1 147 ? 20.27800 49.12200 40.55800 1.000 36.65000 147 LEU A CA 1
ATOM 930 C C . LEU A 1 147 ? 20.36800 47.90900 39.64200 1.000 30.61000 147 LEU A C 1
ATOM 931 O O . LEU A 1 147 ? 20.02200 46.79100 40.04100 1.000 26.37000 147 LEU A O 1
ATOM 936 N N . LEU A 1 148 ? 20.85000 48.10700 38.41400 1.000 30.05000 148 LEU A N 1
ATOM 937 C CA . LEU A 1 148 ? 20.90400 47.01000 37.45400 1.000 30.24000 148 LEU A CA 1
ATOM 938 C C . LEU A 1 148 ? 21.96100 45.98100 37.84100 1.000 31.27000 148 LEU A C 1
ATOM 939 O O . LEU A 1 148 ? 21.74900 44.77400 37.68000 1.000 27.58000 148 LEU A O 1
ATOM 944 N N . ILE A 1 149 ? 23.10600 46.44100 38.34800 1.000 27.41000 149 ILE A N 1
ATOM 945 C CA . ILE A 1 149 ? 24.18700 45.52700 38.71100 1.000 25.95000 149 ILE A CA 1
ATOM 946 C C . ILE A 1 149 ? 23.75700 44.62800 39.86200 1.000 25.70000 149 ILE A C 1
ATOM 947 O O . ILE A 1 149 ? 23.95700 43.40700 39.83200 1.000 25.53000 149 ILE A O 1
ATOM 952 N N . LYS A 1 150 ? 23.15100 45.22200 40.89300 1.000 27.01000 150 LYS A N 1
ATOM 953 C CA . LYS A 1 150 ? 22.71500 44.44100 42.04600 1.000 28.25000 150 LYS A CA 1
ATOM 954 C C . LYS A 1 150 ? 21.64800 43.42500 41.65800 1.000 23.50000 150 LYS A C 1
ATOM 955 O O . LYS A 1 150 ? 21.67600 42.28000 42.12200 1.000 26.60000 150 LYS A O 1
ATOM 961 N N . LEU A 1 151 ? 20.69500 43.82400 40.81000 1.000 24.51000 151 LEU A N 1
ATOM 962 C CA . LEU A 1 151 ? 19.66200 42.88600 40.37600 1.000 24.28000 151 LEU A CA 1
ATOM 963 C C . LEU A 1 151 ? 20.23500 41.80200 39.47100 1.000 22.38000 151 LEU A C 1
ATOM 964 O O . LEU A 1 151 ? 19.83100 40.63700 39.55900 1.000 24.44000 151 LEU A O 1
ATOM 969 N N . THR A 1 152 ? 21.17600 42.16500 38.59500 1.000 25.16000 152 THR A N 1
ATOM 970 C CA . THR A 1 152 ? 21.77700 41.17400 37.70600 1.000 21.97000 152 THR A CA 1
ATOM 971 C C . THR A 1 152 ? 22.59800 40.15600 38.48800 1.000 31.08000 152 THR A C 1
ATOM 972 O O . THR A 1 152 ? 22.53500 38.95100 38.21300 1.000 23.22000 152 THR A O 1
ATOM 976 N N . VAL A 1 153 ? 23.37900 40.62100 39.46500 1.000 23.78000 153 VAL A N 1
ATOM 977 C CA . VAL A 1 153 ? 24.15000 39.70300 40.30000 1.000 23.72000 153 VAL A CA 1
ATOM 978 C C . VAL A 1 153 ? 23.22100 38.77000 41.06500 1.000 23.41000 153 VAL A C 1
ATOM 979 O O . VAL A 1 153 ? 23.48900 37.56800 41.19500 1.000 26.17000 153 VAL A O 1
ATOM 983 N N . ALA A 1 154 ? 22.10600 39.30200 41.57000 1.000 23.37000 154 ALA A N 1
ATOM 984 C CA . ALA A 1 154 ? 21.16000 38.46800 42.30300 1.000 23.11000 154 ALA A CA 1
ATOM 985 C C . ALA A 1 154 ? 20.53500 37.40900 41.40200 1.000 25.28000 154 ALA A C 1
ATOM 986 O O . ALA A 1 154 ? 20.34900 36.26000 41.82100 1.000 20.84000 154 ALA A O 1
ATOM 988 N N . SER A 1 155 ? 20.20900 37.77400 40.15700 1.000 23.11000 155 SER A N 1
ATOM 989 C CA . SER A 1 155 ? 19.58100 36.81700 39.24900 1.000 22.33000 155 SER A CA 1
ATOM 990 C C . SER A 1 155 ? 20.53700 35.68800 38.88900 1.000 22.32000 155 SER A C 1
ATOM 991 O O . SER A 1 155 ? 20.11600 34.53300 38.75200 1.000 23.51000 155 SER A O 1
ATOM 994 N N . VAL A 1 156 ? 21.82500 35.99900 38.73100 1.000 21.65000 156 VAL A N 1
ATOM 995 C CA . VAL A 1 156 ? 22.80700 34.95200 38.46100 1.000 22.43000 156 VAL A CA 1
ATOM 996 C C . VAL A 1 156 ? 22.90700 33.99700 39.64400 1.000 23.44000 156 VAL A C 1
ATOM 997 O O . VAL A 1 156 ? 22.93400 32.77200 39.47200 1.000 23.84000 156 VAL A O 1
ATOM 1001 N N . LEU A 1 157 ? 22.96100 34.53800 40.86400 1.000 21.66000 157 LEU A N 1
ATOM 1002 C CA . LEU A 1 157 ? 22.97200 33.69100 42.05400 1.000 21.89000 157 LEU A CA 1
ATOM 1003 C C . LEU A 1 157 ? 21.71400 32.83000 42.13400 1.000 24.26000 157 LEU A C 1
ATOM 1004 O O . LEU A 1 157 ? 21.78300 31.64000 42.47300 1.000 22.04000 157 LEU A O 1
ATOM 1009 N N . MET A 1 158 ? 20.55700 33.41800 41.82400 1.000 21.60000 158 MET A N 1
ATOM 1010 C CA . MET A 1 158 ? 19.29500 32.68500 41.88300 1.000 22.03000 158 MET A CA 1
ATOM 1011 C C . MET A 1 158 ? 19.29700 31.51600 40.91000 1.000 22.15000 158 MET A C 1
ATOM 1012 O O . MET A 1 158 ? 18.95700 30.38400 41.27500 1.000 23.26000 158 MET A O 1
ATOM 1017 N N . ILE A 1 159 ? 19.68800 31.77400 39.66100 1.000 25.97000 159 ILE A N 1
ATOM 1018 C CA . ILE A 1 159 ? 19.67400 30.72900 38.64400 1.000 22.34000 159 ILE A CA 1
ATOM 1019 C C . ILE A 1 159 ? 20.75800 29.69300 38.92100 1.000 25.15000 159 ILE A C 1
ATOM 1020 O O . ILE A 1 159 ? 20.53400 28.48500 38.76900 1.000 17.24000 159 ILE A O 1
ATOM 1025 N N . ALA A 1 160 ? 21.94200 30.14100 39.34900 1.000 22.43000 160 ALA A N 1
ATOM 1026 C CA . ALA A 1 160 ? 23.05100 29.21500 39.56200 1.000 25.23000 160 ALA A CA 1
ATOM 1027 C C . ALA A 1 160 ? 22.77600 28.25900 40.71500 1.000 25.57000 160 ALA A C 1
ATOM 1028 O O . ALA A 1 160 ? 23.12700 27.07700 40.64100 1.000 26.05000 160 ALA A O 1
ATOM 1030 N N . THR A 1 161 ? 22.16600 28.74900 41.79700 1.000 24.26000 161 THR A N 1
ATOM 1031 C CA . THR A 1 161 ? 21.88900 27.87300 42.93000 1.000 26.50000 161 THR A CA 1
ATOM 1032 C C . THR A 1 161 ? 20.70400 26.95700 42.65900 1.000 32.31000 161 THR A C 1
ATOM 1033 O O . THR A 1 161 ? 20.60200 25.88200 43.25900 1.000 25.72000 161 THR A O 1
ATOM 1037 N N . GLY A 1 162 ? 19.80800 27.35500 41.75500 1.000 26.00000 162 GLY A N 1
ATOM 1038 C CA . GLY A 1 162 ? 18.66400 26.51800 41.44400 1.000 22.63000 162 GLY A CA 1
ATOM 1039 C C . GLY A 1 162 ? 19.00900 25.30000 40.61300 1.000 23.80000 162 GLY A C 1
ATOM 1040 O O . GLY A 1 162 ? 18.36800 24.25500 40.75000 1.000 24.52000 162 GLY A O 1
ATOM 1041 N N . TYR A 1 163 ? 20.02900 25.40500 39.76000 1.000 26.54000 163 TYR A N 1
ATOM 1042 C CA . TYR A 1 163 ? 20.32800 24.32500 38.82100 1.000 26.86000 163 TYR A CA 1
ATOM 1043 C C . TYR A 1 163 ? 20.69700 23.00900 39.49700 1.000 32.49000 163 TYR A C 1
ATOM 1044 O O . TYR A 1 163 ? 20.15200 21.96800 39.09200 1.000 28.85000 163 TYR A O 1
ATOM 1053 N N . PRO A 1 164 ? 21.59500 22.96000 40.49200 1.000 27.49000 164 PRO A N 1
ATOM 1054 C CA . PRO A 1 164 ? 21.90600 21.66000 41.11200 1.000 29.77000 164 PRO A CA 1
ATOM 1055 C C . PRO A 1 164 ? 20.70200 21.00600 41.75900 1.000 26.66000 164 PRO A C 1
ATOM 1056 O O . PRO A 1 164 ? 20.59300 19.77300 41.74700 1.000 30.39000 164 PRO A O 1
ATOM 1060 N N . GLY A 1 165 ? 19.78700 21.79800 42.32000 1.000 22.83000 165 GLY A N 1
ATOM 1061 C CA . GLY A 1 165 ? 18.55800 21.22900 42.84500 1.000 27.04000 165 GLY A CA 1
ATOM 1062 C C . GLY A 1 165 ? 17.61200 20.76700 41.75500 1.000 32.59000 165 GLY A C 1
ATOM 1063 O O . GLY A 1 165 ? 16.85900 19.80800 41.94700 1.000 33.74000 165 GLY A O 1
ATOM 1064 N N . GLU A 1 166 ? 17.63800 21.43400 40.59800 1.000 29.80000 166 GLU A N 1
ATOM 1065 C CA . GLU A 1 166 ? 16.75000 21.05300 39.50300 1.000 28.65000 166 GLU A CA 1
ATOM 1066 C C . GLU A 1 166 ? 17.10000 19.67400 38.95700 1.000 36.14000 166 GLU A C 1
ATOM 1067 O O . GLU A 1 166 ? 16.20900 18.87300 38.64800 1.000 31.94000 166 GLU A O 1
ATOM 1073 N N . ILE A 1 167 ? 18.39800 19.37500 38.84300 1.000 33.04000 167 ILE A N 1
ATOM 1074 C CA . ILE A 1 167 ? 18.84700 18.14800 38.19400 1.000 33.68000 167 ILE A CA 1
ATOM 1075 C C . ILE A 1 167 ? 19.03000 16.99000 39.16500 1.000 44.92000 167 ILE A C 1
ATOM 1076 O O . ILE A 1 167 ? 19.39900 15.88800 38.73600 1.000 37.63000 167 ILE A O 1
ATOM 1081 N N . SER A 1 168 ? 18.78900 17.19600 40.45500 1.000 34.76000 168 SER A N 1
ATOM 1082 C CA . SER A 1 168 ? 19.01000 16.12600 41.41600 1.000 39.24000 168 SER A CA 1
ATOM 1083 C C . SER A 1 168 ? 17.90300 15.08000 41.33100 1.000 40.05000 168 SER A C 1
ATOM 1084 O O . SER A 1 168 ? 16.75000 15.38400 41.01500 1.000 31.70000 168 SER A O 1
ATOM 1087 N N . ASP A 1 169 ? 18.27200 13.83100 41.60600 1.000 51.58000 169 ASP A N 1
ATOM 1088 C CA . ASP A 1 169 ? 17.31100 12.75100 41.78000 1.000 52.31000 169 ASP A CA 1
ATOM 1089 C C . ASP A 1 169 ? 16.92800 12.55600 43.24000 1.000 40.81000 169 ASP A C 1
ATOM 1090 O O . ASP A 1 169 ? 16.25900 11.57000 43.57000 1.000 41.54000 169 ASP A O 1
ATOM 1095 N N . ASP A 1 170 ? 17.33200 13.47500 44.11300 1.000 38.30000 170 ASP A N 1
ATOM 1096 C CA . ASP A 1 170 ? 17.15300 13.35500 45.55300 1.000 37.31000 170 ASP A CA 1
ATOM 1097 C C . ASP A 1 170 ? 16.32800 14.53000 46.06300 1.000 36.03000 170 ASP A C 1
ATOM 1098 O O . ASP A 1 170 ? 16.65700 15.68800 45.78600 1.000 29.40000 170 ASP A O 1
ATOM 1103 N N . ILE A 1 171 ? 15.27400 14.22600 46.82500 1.000 33.33000 171 ILE A N 1
ATOM 1104 C CA . ILE A 1 171 ? 14.30700 15.24800 47.22400 1.000 32.79000 171 ILE A CA 1
ATOM 1105 C C . ILE A 1 171 ? 14.91700 16.22100 48.22900 1.000 46.82000 171 ILE A C 1
ATOM 1106 O O . ILE A 1 171 ? 14.68600 17.43500 48.15400 1.000 29.11000 171 ILE A O 1
ATOM 1111 N N . THR A 1 172 ? 15.69600 15.71200 49.18800 1.000 31.96000 172 THR A N 1
ATOM 1112 C CA . THR A 1 172 ? 16.33400 16.59200 50.16500 1.000 34.94000 172 THR A CA 1
ATOM 1113 C C . THR A 1 172 ? 17.24800 17.60100 49.48200 1.000 29.42000 172 THR A C 1
ATOM 1114 O O . THR A 1 172 ? 17.26000 18.78300 49.84300 1.000 29.64000 172 THR A O 1
ATOM 1118 N N . THR A 1 173 ? 18.01900 17.15100 48.49100 1.000 27.67000 173 THR A N 1
ATOM 1119 C CA . THR A 1 173 ? 18.88500 18.06100 47.74800 1.000 32.09000 173 THR A CA 1
ATOM 1120 C C . THR A 1 173 ? 18.06900 19.11000 47.00500 1.000 31.24000 173 THR A C 1
ATOM 1121 O O . THR A 1 173 ? 18.45100 20.28700 46.96000 1.000 23.95000 173 THR A O 1
ATOM 1125 N N . ARG A 1 174 ? 16.93600 18.70500 46.42400 1.000 29.42000 174 ARG A N 1
ATOM 1126 C CA . ARG A 1 174 ? 16.09500 19.65000 45.69600 1.000 28.21000 174 ARG A CA 1
ATOM 1127 C C . ARG A 1 174 ? 15.55400 20.73300 46.62000 1.000 29.95000 174 ARG A C 1
ATOM 1128 O O . ARG A 1 174 ? 15.42400 21.89400 46.21600 1.000 26.92000 174 ARG A O 1
ATOM 1136 N N . ILE A 1 175 ? 15.24400 20.37600 47.86800 1.000 28.58000 175 ILE A N 1
ATOM 1137 C CA . ILE A 1 175 ? 14.69200 21.34600 48.80500 1.000 29.76000 175 ILE A CA 1
ATOM 1138 C C . ILE A 1 175 ? 15.76800 22.32100 49.26800 1.000 26.61000 175 ILE A C 1
ATOM 1139 O O . ILE A 1 175 ? 15.50900 23.52000 49.42700 1.000 26.01000 175 ILE A O 1
ATOM 1144 N N . ILE A 1 176 ? 16.98900 21.83000 49.48900 1.000 30.30000 176 ILE A N 1
ATOM 1145 C CA . ILE A 1 176 ? 18.04000 22.67700 50.04600 1.000 28.96000 176 ILE A CA 1
ATOM 1146 C C . ILE A 1 176 ? 18.47100 23.73500 49.03700 1.000 25.62000 176 ILE A C 1
ATOM 1147 O O . ILE A 1 176 ? 18.49000 24.93200 49.34200 1.000 25.41000 176 ILE A O 1
ATOM 1152 N N . TRP A 1 177 ? 18.82200 2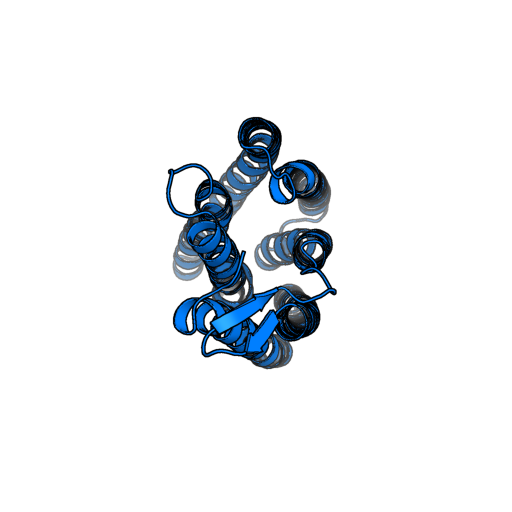3.31300 47.81800 1.000 25.42000 177 TRP A N 1
ATOM 1153 C CA . TRP A 1 177 ? 19.24600 24.27400 46.80200 1.000 27.06000 177 TRP A CA 1
ATOM 1154 C C . TRP A 1 177 ? 18.11800 25.23400 46.43800 1.000 26.18000 177 TRP A C 1
ATOM 1155 O O . TRP A 1 177 ? 18.35300 26.43100 46.22600 1.000 24.81000 177 TRP A O 1
ATOM 1166 N N . GLY A 1 178 ? 16.88600 24.72400 46.35600 1.000 21.03000 178 GLY A N 1
ATOM 1167 C CA . GLY A 1 178 ? 15.75500 25.57800 46.03100 1.000 25.29000 178 GLY A CA 1
ATOM 1168 C C . GLY A 1 178 ? 15.45900 26.61200 47.09800 1.000 25.16000 178 GLY A C 1
ATOM 1169 O O . GLY A 1 178 ? 15.05400 27.73700 46.78200 1.000 22.33000 178 GLY A O 1
ATOM 1170 N N . THR A 1 179 ? 15.64800 26.25200 48.37200 1.000 22.97000 179 THR A N 1
ATOM 1171 C CA . THR A 1 179 ? 15.46000 27.22000 49.45000 1.000 29.15000 179 THR A CA 1
ATOM 1172 C C . THR A 1 179 ? 16.51200 28.32000 49.38800 1.000 22.56000 179 THR A C 1
ATOM 1173 O O . THR A 1 179 ? 16.19900 29.50000 49.58700 1.000 27.91000 179 THR A O 1
ATOM 1177 N N . VAL A 1 180 ? 17.76400 27.95100 49.11300 1.000 21.90000 180 VAL A N 1
ATOM 1178 C CA . VAL A 1 180 ? 18.81700 28.94700 48.93200 1.000 23.10000 180 VAL A CA 1
ATOM 1179 C C . VAL A 1 180 ? 18.48600 29.86800 47.76600 1.000 25.63000 180 VAL A C 1
ATOM 1180 O O . VAL A 1 180 ? 18.70700 31.08400 47.83200 1.000 25.25000 180 VAL A O 1
ATOM 1184 N N . SER A 1 181 ? 17.94200 29.30500 46.68300 1.000 22.37000 181 SER A N 1
ATOM 1185 C CA . SER A 1 181 ? 17.62800 30.11200 45.50900 1.000 24.05000 181 SER A CA 1
ATOM 1186 C C . SER A 1 181 ? 16.51600 31.11600 45.79400 1.000 21.45000 181 SER A C 1
ATOM 1187 O O . SER A 1 181 ? 16.43200 32.15700 45.13200 1.000 25.41000 181 SER A O 1
ATOM 1190 N N . THR A 1 182 ? 15.65400 30.82400 46.76800 1.000 21.99000 182 THR A N 1
ATOM 1191 C CA . THR A 1 182 ? 14.56700 31.73600 47.10600 1.000 22.92000 182 THR A CA 1
ATOM 1192 C C . THR A 1 182 ? 15.07200 33.04900 47.70600 1.000 21.01000 182 THR A C 1
ATOM 1193 O O . THR A 1 182 ? 14.36500 34.06200 47.64000 1.000 21.22000 182 THR A O 1
ATOM 1197 N N . ILE A 1 183 ? 16.28600 33.07300 48.24600 1.000 21.14000 183 ILE A N 1
ATOM 1198 C CA . ILE A 1 183 ? 16.80600 34.26600 48.91500 1.000 22.81000 183 ILE A CA 1
ATOM 1199 C C . ILE A 1 183 ? 17.05500 35.39100 47.90900 1.000 20.07000 183 ILE A C 1
ATOM 1200 O O . ILE A 1 183 ? 16.49800 36.48600 48.08700 1.000 24.31000 183 ILE A O 1
ATOM 1205 N N . PRO A 1 184 ? 17.85700 35.20500 46.84900 1.000 18.29000 184 PRO A N 1
ATOM 1206 C CA . PRO A 1 184 ? 17.96800 36.28800 45.86000 1.000 16.36000 184 PRO A CA 1
ATOM 1207 C C . PRO A 1 184 ? 16.67600 36.51800 45.10000 1.000 20.41000 184 PRO A C 1
ATOM 1208 O O . PRO A 1 184 ? 16.43000 37.63700 44.63300 1.000 19.10000 184 PRO A O 1
ATOM 1212 N N . PHE A 1 185 ? 15.84900 35.48000 44.96400 1.000 17.95000 185 PHE A N 1
ATOM 1213 C CA . PHE A 1 185 ? 14.53700 35.62500 44.34300 1.000 19.57000 185 PHE A CA 1
ATOM 1214 C C . PHE A 1 185 ? 13.68700 36.64200 45.09700 1.000 22.18000 185 PHE A C 1
ATOM 1215 O O . PHE A 1 185 ? 13.09600 37.54900 44.49500 1.000 22.25000 185 PHE A O 1
ATOM 1223 N N . ALA A 1 186 ? 13.62900 36.51700 46.42500 1.000 18.79000 186 ALA A N 1
ATOM 1224 C CA . ALA A 1 186 ? 12.85500 37.46300 47.22400 1.000 24.99000 186 ALA A CA 1
ATOM 1225 C C . ALA A 1 186 ? 13.47500 38.85600 47.18800 1.000 22.33000 186 ALA A C 1
ATOM 1226 O O . ALA A 1 186 ? 12.75700 39.86200 47.19800 1.000 22.01000 186 ALA A O 1
ATOM 1228 N N . TYR A 1 187 ? 14.80800 38.92900 47.14100 1.000 20.34000 187 TYR A N 1
ATOM 1229 C CA . TYR A 1 187 ? 15.49000 40.21600 47.04900 1.000 20.03000 187 TYR A CA 1
ATOM 1230 C C . TYR A 1 187 ? 15.10700 40.95100 45.77000 1.000 22.97000 187 TYR A C 1
ATOM 1231 O O . TYR A 1 187 ? 14.82700 42.15500 45.79100 1.000 24.06000 187 TYR A O 1
ATOM 1240 N N . ILE A 1 188 ? 15.08600 40.23900 44.64200 1.000 19.79000 188 ILE A N 1
ATOM 1241 C CA . ILE A 1 188 ? 14.77500 40.87000 43.36000 1.000 20.86000 188 ILE A CA 1
ATOM 1242 C C . ILE A 1 188 ? 13.34900 41.40700 43.35900 1.000 25.16000 188 ILE A C 1
ATOM 1243 O O . ILE A 1 188 ? 13.09500 42.55200 42.96700 1.000 23.16000 188 ILE A O 1
ATOM 1248 N N . LEU A 1 189 ? 12.39500 40.58500 43.80000 1.000 21.81000 189 LEU A N 1
ATOM 1249 C CA . LEU A 1 189 ? 10.99500 40.99200 43.76900 1.000 24.31000 189 LEU A CA 1
ATOM 1250 C C . LEU A 1 189 ? 10.72300 42.13600 44.73900 1.000 21.75000 189 LEU A C 1
ATOM 1251 O O . LEU A 1 189 ? 9.93200 43.03600 44.43500 1.000 22.93000 189 LEU A O 1
ATOM 1256 N N . TYR A 1 190 ? 11.36700 42.12200 45.90800 1.000 24.08000 190 TYR A N 1
ATOM 1257 C CA . TYR A 1 190 ? 11.20200 43.22700 46.84800 1.000 25.82000 190 TYR A CA 1
ATOM 1258 C C . TYR A 1 190 ? 11.76300 44.52300 46.27600 1.000 26.64000 190 TYR A C 1
ATOM 1259 O O . TYR A 1 190 ? 11.10700 45.57000 46.32000 1.000 25.75000 190 TYR A O 1
ATOM 1268 N N . VAL A 1 191 ? 12.98400 44.46900 45.73900 1.000 24.71000 191 VAL A N 1
ATOM 1269 C CA . VAL A 1 191 ? 13.61200 45.66600 45.18300 1.000 26.92000 191 VAL A CA 1
ATOM 1270 C C . VAL A 1 191 ? 12.79300 46.21600 44.02000 1.000 28.83000 191 VAL A C 1
ATOM 1271 O O . VAL A 1 191 ? 12.59000 47.43100 43.90500 1.000 29.06000 191 VAL A O 1
ATOM 1275 N N . LEU A 1 192 ? 12.29800 45.33600 43.14700 1.000 26.11000 192 LEU A N 1
ATOM 1276 C CA . LEU A 1 192 ? 11.52800 45.80500 41.99900 1.000 22.48000 192 LEU A CA 1
ATOM 1277 C C . LEU A 1 192 ? 10.18800 46.39400 42.42600 1.000 23.09000 192 LEU A C 1
ATOM 1278 O O . LEU A 1 192 ? 9.72700 47.38100 41.84400 1.000 24.78000 192 LEU A O 1
ATOM 1283 N N . TRP A 1 193 ? 9.55000 45.80900 43.44100 1.000 24.82000 193 TRP A N 1
ATOM 1284 C CA . TRP A 1 193 ? 8.29200 46.36300 43.93300 1.000 27.40000 193 TRP A CA 1
ATOM 1285 C C . TRP A 1 193 ? 8.49000 47.77600 44.46600 1.000 28.62000 193 TRP A C 1
ATOM 1286 O O . TRP A 1 193 ? 7.69800 48.68000 44.17300 1.000 28.21000 193 TRP A O 1
ATOM 1297 N N . VAL A 1 194 ? 9.55200 47.98700 45.24500 1.000 26.75000 194 VAL A N 1
ATOM 1298 C CA . VAL A 1 194 ? 9.80100 49.30200 45.83300 1.000 31.60000 194 VAL A CA 1
ATOM 1299 C C . VAL A 1 194 ? 10.12500 50.32000 44.74700 1.000 33.98000 194 VAL A C 1
ATOM 1300 O O . VAL A 1 194 ? 9.59000 51.43500 44.73600 1.000 36.85000 194 VAL A O 1
ATOM 1304 N N . GLU A 1 195 ? 11.01900 49.95600 43.82400 1.000 33.32000 195 GLU A N 1
ATOM 1305 C CA . GLU A 1 195 ? 11.42800 50.88500 42.77300 1.000 31.07000 195 GLU A CA 1
ATOM 1306 C C . GLU A 1 195 ? 10.25900 51.25300 41.86500 1.000 36.73000 195 GLU A C 1
ATOM 1307 O O . GLU A 1 195 ? 10.10400 52.42000 41.48400 1.000 33.37000 195 GLU A O 1
ATOM 1313 N N . LEU A 1 196 ? 9.43300 50.27000 41.49500 1.000 26.04000 196 LEU A N 1
ATOM 1314 C CA . LEU A 1 196 ? 8.25200 50.56300 40.68900 1.000 27.89000 196 LEU A CA 1
ATOM 1315 C C . LEU A 1 196 ? 7.27400 51.44900 41.45000 1.000 34.67000 196 LEU A C 1
ATOM 1316 O O . LEU A 1 196 ? 6.65700 52.35100 40.86900 1.000 30.95000 196 LEU A O 1
ATOM 1321 N N . SER A 1 197 ? 7.12100 51.20800 42.75500 1.000 33.17000 197 SER A N 1
ATOM 1322 C CA . SER A 1 197 ? 6.23600 52.04200 43.56100 1.000 33.21000 197 SER A CA 1
ATOM 1323 C C . SER A 1 197 ? 6.76700 53.46500 43.67000 1.000 38.78000 197 SER A C 1
ATOM 1324 O O . SER A 1 197 ? 5.99300 54.42900 43.63500 1.000 35.24000 197 SER A O 1
ATOM 1327 N N . ARG A 1 198 ? 8.08700 53.61800 43.80300 1.000 37.32000 198 ARG A N 1
ATOM 1328 C CA . ARG A 1 198 ? 8.66400 54.95300 43.91300 1.000 48.45000 198 ARG A CA 1
ATOM 1329 C C . ARG A 1 198 ? 8.59000 55.71300 42.59600 1.000 51.15000 198 ARG A C 1
ATOM 1330 O O . ARG A 1 198 ? 8.56900 56.94900 42.60000 1.000 48.44000 198 ARG A O 1
ATOM 1338 N N . SER A 1 199 ? 8.55900 55.00600 41.46300 1.000 41.74000 199 SER A N 1
ATOM 1339 C CA . SER A 1 199 ? 8.45400 55.69000 40.18100 1.000 43.46000 199 SER A CA 1
ATOM 1340 C C . SER A 1 199 ? 7.05300 56.22900 39.93300 1.000 47.60000 199 SER A C 1
ATOM 1341 O O . SER A 1 199 ? 6.87500 57.06200 39.03900 1.000 52.08000 199 SER A O 1
ATOM 1344 N N . LEU A 1 200 ? 6.06200 55.77000 40.70200 1.000 45.32000 200 LEU A N 1
ATOM 1345 C CA . LEU A 1 200 ? 4.67700 56.15900 40.45400 1.000 53.25000 200 LEU A CA 1
ATOM 1346 C C . LEU A 1 200 ? 4.47900 57.65800 40.61800 1.000 62.00000 200 LEU A C 1
ATOM 1347 O O . LEU A 1 200 ? 3.67000 58.26500 39.90800 1.000 57.96000 200 LEU A O 1
ATOM 1352 N N . VAL A 1 201 ? 5.21700 58.27200 41.54700 1.000 54.62000 201 VAL A N 1
ATOM 1353 C CA . VAL A 1 201 ? 4.89400 59.62400 41.98100 1.000 59.42000 201 VAL A CA 1
ATOM 1354 C C . VAL A 1 201 ? 4.99600 60.60000 40.81300 1.000 60.88000 201 VAL A C 1
ATOM 1355 O O . VAL A 1 201 ? 5.84400 60.45300 39.92100 1.000 67.41000 201 VAL A O 1
ATOM 1359 N N . ARG A 1 202 ? 4.07400 61.57000 40.79100 1.000 68.36000 202 ARG A N 1
ATOM 1360 C CA . ARG A 1 202 ? 4.00500 62.65000 39.80700 1.000 70.11000 202 ARG A CA 1
ATOM 1361 C C . ARG A 1 202 ? 3.47900 62.18900 38.44700 1.000 66.91000 202 ARG A C 1
ATOM 1362 O O . ARG A 1 202 ? 2.89900 62.99000 37.70600 1.000 66.00000 202 ARG A O 1
ATOM 1370 N N . GLN A 1 203 ? 3.65400 60.91000 38.11600 1.000 68.27000 203 GLN A N 1
ATOM 1371 C CA . GLN A 1 203 ? 3.31200 60.42500 36.78700 1.000 50.17000 203 GLN A CA 1
ATOM 1372 C C . GLN A 1 203 ? 1.80500 60.52700 36.53900 1.000 56.96000 203 GLN A C 1
ATOM 1373 O O . GLN A 1 203 ? 1.00900 60.51600 37.48100 1.000 58.66000 203 GLN A O 1
ATOM 1379 N N . PRO A 1 204 ? 1.38700 60.63800 35.27500 1.000 48.42000 204 PRO A N 1
ATOM 1380 C CA . PRO A 1 204 ? -0.04700 60.75400 34.97500 1.000 50.82000 204 PRO A CA 1
ATOM 1381 C C . PRO A 1 204 ? -0.82300 59.50600 35.37400 1.000 47.46000 204 PRO A C 1
ATOM 1382 O O . PRO A 1 204 ? -0.26300 58.42700 35.58300 1.000 50.15000 204 PRO A O 1
ATOM 1386 N N . ALA A 1 205 ? -2.14600 59.67000 35.46000 1.000 49.61000 205 ALA A N 1
ATOM 1387 C CA . ALA A 1 205 ? -2.99700 58.61800 36.00900 1.000 60.82000 205 ALA A CA 1
ATOM 1388 C C . ALA A 1 205 ? -2.98800 57.36800 35.13500 1.000 52.81000 205 ALA A C 1
ATOM 1389 O O . ALA A 1 205 ? -2.98400 56.24400 35.65100 1.000 42.47000 205 ALA A O 1
ATOM 1391 N N . ALA A 1 206 ? -2.98700 57.54000 33.80900 1.000 50.48000 206 ALA A N 1
ATOM 1392 C CA . ALA A 1 206 ? -2.95600 56.38400 32.91700 1.000 47.26000 206 ALA A CA 1
ATOM 1393 C C . ALA A 1 206 ? -1.64300 55.62200 33.04700 1.000 56.70000 206 ALA A C 1
ATOM 1394 O O . ALA A 1 206 ? -1.62800 54.38600 32.99100 1.000 39.19000 206 ALA A O 1
ATOM 1396 N N . VAL A 1 207 ? -0.53300 56.34500 33.21500 1.000 43.33000 207 VAL A N 1
ATOM 1397 C CA . VAL A 1 207 ? 0.75500 55.69300 33.42800 1.000 39.70000 207 VAL A CA 1
ATOM 1398 C C . VAL A 1 207 ? 0.75500 54.93800 34.74900 1.000 37.03000 207 VAL A C 1
ATOM 1399 O O . VAL A 1 207 ? 1.24700 53.80600 34.83500 1.000 27.62000 207 VAL A O 1
ATOM 1403 N N . GLN A 1 208 ? 0.18800 55.54600 35.79600 1.000 36.06000 208 GLN A N 1
ATOM 1404 C CA . GLN A 1 208 ? 0.25900 54.96200 37.13200 1.000 34.68000 208 GLN A CA 1
ATOM 1405 C C . GLN A 1 208 ? -0.49100 53.63800 37.21100 1.000 31.14000 208 GLN A C 1
ATOM 1406 O O . GLN A 1 208 ? -0.05000 52.71100 37.89900 1.000 32.66000 208 GLN A O 1
ATOM 1412 N N . THR A 1 209 ? -1.63000 53.52900 36.52100 1.000 31.49000 209 THR A N 1
ATOM 1413 C CA . THR A 1 209 ? -2.38100 52.27600 36.53300 1.000 33.21000 209 THR A CA 1
ATOM 1414 C C . THR A 1 209 ? -1.60100 51.15700 35.85000 1.000 31.09000 209 THR A C 1
ATOM 1415 O O . THR A 1 209 ? -1.58000 50.02100 36.33800 1.000 29.33000 209 THR A O 1
ATOM 1419 N N . LEU A 1 210 ? -0.95200 51.45900 34.72400 1.000 29.43000 210 LEU A N 1
ATOM 1420 C CA . LEU A 1 210 ? -0.18300 50.43700 34.02000 1.000 29.83000 210 LEU A CA 1
ATOM 1421 C C . LEU A 1 210 ? 1.01300 49.97500 34.84500 1.000 31.86000 210 LEU A C 1
ATOM 1422 O O . LEU A 1 210 ? 1.31900 48.77700 34.89400 1.000 28.54000 210 LEU A O 1
ATOM 1427 N N . VAL A 1 211 ? 1.69900 50.91000 35.50600 1.000 26.46000 211 VAL A N 1
ATOM 1428 C CA . VAL A 1 211 ? 2.86500 50.54800 36.30700 1.000 30.68000 211 VAL A CA 1
ATOM 1429 C C . VAL A 1 211 ? 2.44900 49.71000 37.51000 1.000 38.95000 211 VAL A C 1
ATOM 1430 O O . VAL A 1 211 ? 3.15200 48.77000 37.90200 1.000 31.16000 211 VAL A O 1
ATOM 1434 N N . ARG A 1 212 ? 1.29800 50.02900 38.11100 1.000 30.71000 212 ARG A N 1
ATOM 1435 C CA . ARG A 1 212 ? 0.79600 49.21000 39.21100 1.000 35.64000 212 ARG A CA 1
ATOM 1436 C C . ARG A 1 212 ? 0.46800 47.79800 38.74200 1.000 34.51000 212 ARG A C 1
ATOM 1437 O O . ARG A 1 212 ? 0.71600 46.82400 39.46200 1.000 37.11000 212 ARG A O 1
ATOM 1445 N N . ASN A 1 213 ? -0.09600 47.66300 37.53900 1.000 30.45000 213 ASN A N 1
ATOM 1446 C CA . ASN A 1 213 ? -0.41500 46.33400 37.03000 1.000 32.68000 213 ASN A CA 1
ATOM 1447 C C . ASN A 1 213 ? 0.83300 45.58100 36.58300 1.000 51.25000 213 ASN A C 1
ATOM 1448 O O . ASN A 1 213 ? 0.85600 44.34600 36.63500 1.000 28.83000 213 ASN A O 1
ATOM 1453 N N . MET A 1 214 ? 1.86600 46.29500 36.12500 1.000 33.79000 214 MET A N 1
ATOM 1454 C CA . MET A 1 214 ? 3.13800 45.64200 35.82400 1.000 31.77000 214 MET A CA 1
ATOM 1455 C C . MET A 1 214 ? 3.75800 45.06100 37.08600 1.000 28.60000 214 MET A C 1
ATOM 1456 O O . MET A 1 214 ? 4.36900 43.98600 37.05600 1.000 33.06000 214 MET A O 1
ATOM 1461 N N . ARG A 1 215 ? 3.61200 45.77200 38.20300 1.000 27.56000 215 ARG A N 1
ATOM 1462 C CA . ARG A 1 215 ? 4.07400 45.27900 39.49300 1.000 29.05000 215 ARG A CA 1
ATOM 1463 C C . ARG A 1 215 ? 3.48500 43.90600 39.79600 1.000 30.40000 215 ARG A C 1
ATOM 1464 O O . ARG A 1 215 ? 4.19600 42.99100 40.22500 1.000 22.69000 215 ARG A O 1
ATOM 1472 N N . TRP A 1 216 ? 2.18100 43.74400 39.56400 1.000 26.08000 216 TRP A N 1
ATOM 1473 C CA . TRP A 1 216 ? 1.51500 42.49500 39.91600 1.000 27.73000 216 TRP A CA 1
ATOM 1474 C C . TRP A 1 216 ? 1.84700 41.37900 38.93300 1.000 21.86000 216 TRP A C 1
ATOM 1475 O O . TRP A 1 216 ? 2.05800 40.23200 39.34300 1.000 23.51000 216 TRP A O 1
ATOM 1486 N N . LEU A 1 217 ? 1.87800 41.68700 37.63300 1.000 22.61000 217 LEU A N 1
ATOM 1487 C CA . LEU A 1 217 ? 2.22000 40.66800 36.64600 1.000 20.67000 217 LEU A CA 1
ATOM 1488 C C . LEU A 1 217 ? 3.62100 40.12200 36.88600 1.000 21.59000 217 LEU A C 1
ATOM 1489 O O . LEU A 1 217 ? 3.86000 38.91800 36.73800 1.000 19.09000 217 LEU A O 1
ATOM 1494 N N . LEU A 1 218 ? 4.55900 40.99400 37.26000 1.000 22.47000 218 LEU A N 1
ATOM 1495 C CA . LEU A 1 218 ? 5.90600 40.54400 37.59200 1.000 23.59000 218 LEU A CA 1
ATOM 1496 C C . LEU A 1 218 ? 5.88400 39.57400 38.76600 1.000 24.58000 218 LEU A C 1
ATOM 1497 O O . LEU A 1 218 ? 6.51400 38.51100 38.72300 1.000 22.40000 218 LEU A O 1
ATOM 1502 N N . LEU A 1 219 ? 5.15900 39.93200 39.82900 1.000 22.72000 219 LEU A N 1
ATOM 1503 C CA . LEU A 1 219 ? 5.11300 39.09700 41.02500 1.000 23.34000 219 LEU A CA 1
ATOM 1504 C C . LEU A 1 219 ? 4.46500 37.75000 40.73000 1.000 23.53000 219 LEU A C 1
ATOM 1505 O O . LEU A 1 219 ? 4.97000 36.69900 41.14300 1.000 20.78000 219 LEU A O 1
ATOM 1510 N N . LEU A 1 220 ? 3.34000 37.76200 40.01400 1.000 18.41000 220 LEU A N 1
ATOM 1511 C CA . LEU A 1 220 ? 2.59400 36.52700 39.79800 1.000 25.61000 220 LEU A CA 1
ATOM 1512 C C . LEU A 1 220 ? 3.28400 35.61900 38.78500 1.000 23.04000 220 LEU A C 1
ATOM 1513 O O . LEU A 1 220 ? 3.31800 34.39700 38.96800 1.000 20.43000 220 LEU A O 1
ATOM 1518 N N . SER A 1 221 ? 3.82800 36.19100 37.70600 1.000 19.91000 221 SER A N 1
ATOM 1519 C CA . SER A 1 221 ? 4.47800 35.36600 36.69100 1.000 19.57000 221 SER A CA 1
ATOM 1520 C C . SER A 1 221 ? 5.76700 34.74500 37.22200 1.000 18.44000 221 SER A C 1
ATOM 1521 O O . SER A 1 221 ? 6.01900 33.55300 37.01000 1.000 20.17000 221 SER A O 1
ATOM 1524 N N . TRP A 1 222 ? 6.59600 35.53500 37.91600 1.000 17.17000 222 TRP A N 1
ATOM 1525 C CA . TRP A 1 222 ? 7.80700 34.99000 38.52300 1.000 17.06000 222 TRP A CA 1
ATOM 1526 C C . TRP A 1 222 ? 7.50000 33.99800 39.63600 1.000 17.80000 222 TRP A C 1
ATOM 1527 O O . TRP A 1 222 ? 8.32200 33.12000 39.91000 1.000 18.30000 222 TRP A O 1
ATOM 1538 N N . GLY A 1 223 ? 6.33800 34.11100 40.27900 1.000 22.38000 223 GLY A N 1
ATOM 1539 C CA . GLY A 1 223 ? 5.98800 33.16200 41.31700 1.000 20.28000 223 GLY A CA 1
ATOM 1540 C C . GLY A 1 223 ? 5.65100 31.78200 40.79900 1.000 24.56000 223 GLY A C 1
ATOM 1541 O O . GLY A 1 223 ? 5.65100 30.82600 41.57900 1.000 27.14000 223 GLY A O 1
ATOM 1542 N N . VAL A 1 224 ? 5.36000 31.65600 39.50300 1.000 17.98000 224 VAL A N 1
ATOM 1543 C CA . VAL A 1 224 ? 5.03500 30.34800 38.93800 1.000 19.61000 224 VAL A CA 1
ATOM 1544 C C . VAL A 1 224 ? 6.25000 29.42900 38.98100 1.000 20.36000 224 VAL A C 1
ATOM 1545 O O . VAL A 1 224 ? 6.12400 28.21600 39.19600 1.000 25.73000 224 VAL A O 1
ATOM 1549 N N . TYR A 1 225 ? 7.44400 29.99500 38.80300 1.000 22.63000 225 TYR A N 1
ATOM 1550 C CA . TYR A 1 225 ? 8.65600 29.17900 38.73800 1.000 18.56000 225 TYR A CA 1
ATOM 1551 C C . TYR A 1 225 ? 8.90200 28.37100 40.00700 1.000 21.83000 225 TYR A C 1
ATOM 1552 O O . TYR A 1 225 ? 9.03600 27.13900 39.90300 1.000 19.86000 225 TYR A O 1
ATOM 1561 N N . PRO A 1 226 ? 8.97400 28.95800 41.20900 1.000 22.01000 226 PRO A N 1
ATOM 1562 C CA . PRO A 1 226 ? 9.21700 28.11400 42.39200 1.000 21.02000 226 PRO A CA 1
ATOM 1563 C C . PRO A 1 226 ? 8.06600 27.17300 42.70400 1.000 24.29000 226 PRO A C 1
ATOM 1564 O O . PRO A 1 226 ? 8.30400 26.09100 43.25300 1.000 23.43000 226 PRO A O 1
ATOM 1568 N N . ILE A 1 227 ? 6.82900 27.54400 42.36500 1.000 17.27000 227 ILE A N 1
ATOM 1569 C CA . ILE A 1 227 ? 5.69800 26.64000 42.56900 1.000 21.82000 227 ILE A CA 1
ATOM 1570 C C . ILE A 1 227 ? 5.83700 25.41300 41.67600 1.000 28.22000 227 ILE A C 1
ATOM 1571 O O . ILE A 1 227 ? 5.63100 24.27600 42.11800 1.000 26.65000 227 ILE A O 1
ATOM 1576 N N . ALA A 1 228 ? 6.18900 25.62600 40.40500 1.000 25.01000 228 ALA A N 1
ATOM 1577 C CA . ALA A 1 228 ? 6.42400 24.50200 39.50600 1.000 24.79000 228 ALA A CA 1
ATOM 1578 C C . ALA A 1 228 ? 7.59800 23.65700 39.98300 1.000 26.90000 228 ALA A C 1
ATOM 1579 O O . ALA A 1 228 ? 7.57800 22.42600 39.86400 1.000 23.56000 228 ALA A O 1
ATOM 1581 N N . TYR A 1 229 ? 8.63100 24.30600 40.52600 1.000 25.96000 229 TYR A N 1
ATOM 1582 C CA . TYR A 1 229 ? 9.78400 23.59500 41.06700 1.000 25.53000 229 TYR A CA 1
ATOM 1583 C C . TYR A 1 229 ? 9.39200 22.68000 42.22100 1.000 24.81000 229 TYR A C 1
ATOM 1584 O O . TYR A 1 229 ? 10.07400 21.68000 42.48000 1.000 28.64000 229 TYR A O 1
ATOM 1593 N N . LEU A 1 230 ? 8.29100 22.99400 42.91200 1.000 26.72000 230 LEU A N 1
ATOM 1594 C CA . LEU A 1 230 ? 7.86000 22.23400 44.08000 1.000 32.84000 230 LEU A CA 1
ATOM 1595 C C . LEU A 1 230 ? 7.12200 20.94600 43.73500 1.000 33.76000 230 LEU A C 1
ATOM 1596 O O . LEU A 1 230 ? 6.97400 20.09000 44.61200 1.000 29.39000 230 LEU A O 1
ATOM 1601 N N . LEU A 1 231 ? 6.65200 20.79000 42.49800 1.000 29.94000 231 LEU A N 1
ATOM 1602 C CA . LEU A 1 231 ? 5.79400 19.65200 42.16900 1.000 28.84000 231 LEU A CA 1
ATOM 1603 C C . LEU A 1 231 ? 6.40400 18.28600 42.48700 1.000 35.99000 231 LEU A C 1
ATOM 1604 O O . LEU A 1 231 ? 5.66700 17.42300 42.99500 1.000 34.58000 231 LEU A O 1
ATOM 1609 N N . PRO A 1 232 ? 7.70500 18.00700 42.22700 1.000 35.81000 232 PRO A N 1
ATOM 1610 C CA . PRO A 1 232 ? 8.21500 16.65000 42.48400 1.000 36.34000 232 PRO A CA 1
ATOM 1611 C C . PRO A 1 232 ? 8.22200 16.20900 43.94300 1.000 39.34000 232 PRO A C 1
ATOM 1612 O O . PRO A 1 232 ? 8.58300 15.06400 44.22800 1.000 37.09000 232 PRO A O 1
ATOM 1616 N N . MET A 1 233 ? 7.85100 17.10200 44.83400 1.000 40.18000 233 MET A N 1
ATOM 1617 C CA . MET A 1 233 ? 7.81900 16.77500 46.23000 1.000 46.37000 233 MET A CA 1
ATOM 1618 C C . MET A 1 233 ? 6.46300 16.78900 46.87500 1.000 48.73000 233 MET A C 1
ATOM 1619 O O . MET A 1 233 ? 6.36900 16.74700 48.06600 1.000 48.40000 233 MET A O 1
ATOM 1624 N N . LEU A 1 234 ? 5.41900 16.81700 46.07800 1.000 45.85000 234 LEU A N 1
ATOM 1625 C CA . LEU A 1 234 ? 4.08300 16.84400 46.59800 1.000 46.65000 234 LEU A CA 1
ATOM 1626 C C . LEU A 1 234 ? 3.44200 15.48700 46.50300 1.000 60.50000 234 LEU A C 1
ATOM 1627 O O . LEU A 1 234 ? 2.24600 15.39400 46.53900 1.000 70.49000 234 LEU A O 1
ATOM 1632 N N . GLY A 1 235 ? 4.29100 14.47700 46.47500 1.000 30.00000 235 GLY A N 1
ATOM 1633 C CA . GLY A 1 235 ? 4.07700 13.07000 46.17500 1.000 30.00000 235 GLY A CA 1
ATOM 1634 C C . GLY A 1 235 ? 3.90800 13.08800 44.68200 1.000 30.00000 235 GLY A C 1
ATOM 1635 O O . GLY A 1 235 ? 4.65000 13.77300 43.97200 1.000 30.00000 235 GLY A O 1
ATOM 1636 N N . VAL A 1 236 ? 2.98400 12.27800 44.20700 1.000 30.00000 236 VAL A N 1
ATOM 1637 C CA . VAL A 1 236 ? 2.68300 12.05200 42.79100 1.000 30.00000 236 VAL A CA 1
ATOM 1638 C C . VAL A 1 236 ? 3.72400 11.31000 41.99200 1.000 30.00000 236 VAL A C 1
ATOM 1639 O O . VAL A 1 236 ? 4.90000 11.25800 42.28500 1.000 30.00000 236 VAL A O 1
ATOM 1643 N N . SER A 1 237 ? 3.25100 10.71200 40.93400 1.000 62.59000 237 SER A N 1
ATOM 1644 C CA . SER A 1 237 ? 4.17800 9.98400 40.12200 1.000 53.89000 237 SER A CA 1
ATOM 1645 C C . SER A 1 237 ? 5.28400 10.88200 39.58700 1.000 50.85000 237 SER A C 1
ATOM 1646 O O . SER A 1 237 ? 5.10400 12.01700 39.27100 1.000 46.84000 237 SER A O 1
ATOM 1649 N N . GLY A 1 238 ? 6.46500 10.34600 39.57500 1.000 44.99000 238 GLY A N 1
ATOM 1650 C CA . GLY A 1 238 ? 7.65200 11.04900 39.11700 1.000 49.51000 238 GLY A CA 1
ATOM 1651 C C . GLY A 1 238 ? 7.54900 11.52600 37.68100 1.000 45.42000 238 GLY A C 1
ATOM 1652 O O . GLY A 1 238 ? 8.03200 12.61100 37.34400 1.000 41.03000 238 GLY A O 1
ATOM 1653 N N . THR A 1 239 ? 6.93000 10.72200 36.81300 1.000 47.44000 239 THR A N 1
ATOM 1654 C CA . THR A 1 239 ? 6.74800 11.14300 35.42800 1.000 42.47000 239 THR A CA 1
ATOM 1655 C C . THR A 1 239 ? 5.69900 12.24300 35.32100 1.000 40.18000 239 THR A C 1
ATOM 1656 O O . THR A 1 239 ? 5.83400 13.15900 34.50200 1.000 38.60000 239 THR A O 1
ATOM 1660 N N . SER A 1 240 ? 4.64600 12.17100 36.14100 1.000 36.43000 240 SER A N 1
ATOM 1661 C CA . SER A 1 240 ? 3.66300 13.24900 36.16600 1.000 38.49000 240 SER A CA 1
ATOM 1662 C C . SER A 1 240 ? 4.27100 14.53200 36.71900 1.000 35.67000 240 SER A C 1
ATOM 1663 O O . SER A 1 240 ? 3.93900 15.63100 36.25900 1.000 29.81000 240 SER A O 1
ATOM 1666 N N . ALA A 1 241 ? 5.16300 14.41400 37.70600 1.000 36.78000 241 ALA A N 1
ATOM 1667 C CA . ALA A 1 241 ? 5.82400 15.59900 38.24300 1.000 42.27000 241 ALA A CA 1
ATOM 1668 C C . ALA A 1 241 ? 6.73800 16.23500 37.20600 1.000 35.23000 241 ALA A C 1
ATOM 1669 O O . ALA A 1 241 ? 6.74800 17.46100 37.04400 1.000 32.16000 241 ALA A O 1
ATOM 1671 N N . ALA A 1 242 ? 7.50300 15.41200 36.48400 1.000 32.55000 242 ALA A N 1
ATOM 1672 C CA . ALA A 1 242 ? 8.42300 15.93800 35.48100 1.000 33.38000 242 ALA A CA 1
ATOM 1673 C C . ALA A 1 242 ? 7.67600 16.62100 34.34300 1.000 30.76000 242 ALA A C 1
ATOM 1674 O O . ALA A 1 242 ? 8.13400 17.64500 33.82200 1.000 30.59000 242 ALA A O 1
ATOM 1676 N N . VAL A 1 243 ? 6.53000 16.06900 33.93800 1.000 29.90000 243 VAL A N 1
ATOM 1677 C CA . VAL A 1 243 ? 5.70500 16.73000 32.93100 1.000 33.36000 243 VAL A CA 1
ATOM 1678 C C . VAL A 1 243 ? 5.20900 18.07400 33.44900 1.000 28.60000 243 VAL A C 1
ATOM 1679 O O . VAL A 1 243 ? 5.22300 19.07900 32.72700 1.000 29.68000 243 VAL A O 1
ATOM 1683 N N . GLY A 1 244 ? 4.77000 18.11600 34.70800 1.000 27.77000 244 GLY A N 1
ATOM 1684 C CA . GLY A 1 244 ? 4.24000 19.35400 35.25300 1.000 25.84000 244 GLY A CA 1
ATOM 1685 C C . GLY A 1 244 ? 5.29000 20.44100 35.36900 1.000 25.77000 244 GLY A C 1
ATOM 1686 O O . GLY A 1 244 ? 4.99700 21.62200 35.17300 1.000 23.24000 244 GLY A O 1
ATOM 1687 N N . VAL A 1 245 ? 6.53000 20.05700 35.67800 1.000 19.51000 245 VAL A N 1
ATOM 1688 C CA . VAL A 1 245 ? 7.60500 21.03900 35.80400 1.000 24.92000 245 VAL A CA 1
ATOM 1689 C C . VAL A 1 245 ? 7.89600 21.68300 34.45500 1.000 23.89000 245 VAL A C 1
ATOM 1690 O O . VAL A 1 245 ? 7.99500 22.90900 34.34100 1.000 24.14000 245 VAL A O 1
ATOM 1694 N N . GLN A 1 246 ? 8.02000 20.86200 33.40900 1.000 23.34000 246 GLN A N 1
ATOM 1695 C CA . GLN A 1 246 ? 8.33700 21.38900 32.08600 1.000 24.51000 246 GLN A CA 1
ATOM 1696 C C . GLN A 1 246 ? 7.22200 22.28600 31.56300 1.000 27.20000 246 GLN A C 1
ATOM 1697 O O . GLN A 1 246 ? 7.48800 23.34400 30.98000 1.000 22.99000 246 GLN A O 1
ATOM 1703 N N . VAL A 1 247 ? 5.96600 21.87900 31.75800 1.000 25.49000 247 VAL A N 1
ATOM 1704 C CA . VAL A 1 247 ? 4.84300 22.69800 31.31100 1.000 25.38000 247 VAL A CA 1
ATOM 1705 C C . VAL A 1 247 ? 4.76100 23.98100 32.12800 1.000 24.68000 247 VAL A C 1
ATOM 1706 O O . VAL A 1 247 ? 4.51700 25.06500 31.58400 1.000 24.55000 247 VAL A O 1
ATOM 1710 N N . GLY A 1 248 ? 4.96400 23.88000 33.44400 1.000 23.95000 248 GLY A N 1
ATOM 1711 C CA . GLY A 1 248 ? 4.86700 25.06000 34.29100 1.000 22.91000 248 GLY A CA 1
ATOM 1712 C C . GLY A 1 248 ? 5.89700 26.12000 33.94600 1.000 22.53000 248 GLY A C 1
ATOM 1713 O O . GLY A 1 248 ? 5.57800 27.30900 33.85500 1.000 19.25000 248 GLY A O 1
ATOM 1714 N N . TYR A 1 249 ? 7.15300 25.70200 33.76000 1.000 21.25000 249 TYR A N 1
ATOM 1715 C CA . TYR A 1 249 ? 8.19700 26.64400 33.36600 1.000 23.60000 249 TYR A CA 1
ATOM 1716 C C . TYR A 1 249 ? 7.89000 27.29600 32.02400 1.000 24.62000 249 TYR A C 1
ATOM 1717 O O . TYR A 1 249 ? 8.21600 28.47000 31.81500 1.000 20.32000 249 TYR A O 1
ATOM 1726 N N . THR A 1 250 ? 7.28100 26.54800 31.10000 1.000 23.22000 250 THR A N 1
ATOM 1727 C CA . THR A 1 250 ? 7.03200 27.08100 29.76400 1.000 24.07000 250 THR A CA 1
ATOM 1728 C C . THR A 1 250 ? 5.93600 28.14000 29.78800 1.000 22.80000 250 THR A C 1
ATOM 1729 O O . THR A 1 250 ? 6.07500 29.19700 29.16100 1.000 24.90000 250 THR A O 1
ATOM 1733 N N . ILE A 1 251 ? 4.84400 27.88100 30.51300 1.000 21.46000 251 ILE A N 1
ATOM 1734 C CA . ILE A 1 251 ? 3.79200 28.88500 30.65300 1.000 20.13000 251 ILE A CA 1
ATOM 1735 C C . ILE A 1 251 ? 4.32900 30.11300 31.37300 1.000 24.21000 251 ILE A C 1
ATOM 1736 O O . ILE A 1 251 ? 3.99500 31.25400 31.02800 1.000 24.48000 251 ILE A O 1
ATOM 1741 N N . ALA A 1 252 ? 5.17800 29.90100 32.37900 1.000 21.65000 252 ALA A N 1
ATOM 1742 C CA . ALA A 1 252 ? 5.76900 31.02500 33.09600 1.000 21.98000 252 ALA A CA 1
ATOM 1743 C C . ALA A 1 252 ? 6.63300 31.88000 32.17500 1.000 19.74000 252 ALA A C 1
ATOM 1744 O O . ALA A 1 252 ? 6.58400 33.11500 32.23400 1.000 22.68000 252 ALA A O 1
ATOM 1746 N N . ASP A 1 253 ? 7.43100 31.24000 31.31500 1.000 18.65000 253 ASP A N 1
ATOM 1747 C CA . ASP A 1 253 ? 8.24500 31.98700 30.35900 1.000 21.92000 253 ASP A CA 1
ATOM 1748 C C . ASP A 1 253 ? 7.38000 32.83600 29.43200 1.000 17.59000 253 ASP A C 1
ATOM 1749 O O . ASP A 1 253 ? 7.75400 33.96200 29.08300 1.000 21.81000 253 ASP A O 1
ATOM 1754 N N . VAL A 1 254 ? 6.22900 32.30800 29.01300 1.000 22.11000 254 VAL A N 1
ATOM 1755 C CA . VAL A 1 254 ? 5.33400 33.06500 28.14200 1.000 23.67000 254 VAL A CA 1
ATOM 1756 C C . VAL A 1 254 ? 4.75600 34.26400 28.88300 1.000 20.85000 254 VAL A C 1
ATOM 1757 O O . VAL A 1 254 ? 4.60900 35.35300 28.31800 1.000 21.74000 254 VAL A O 1
ATOM 1761 N N . LEU A 1 255 ? 4.41700 34.09000 30.15800 1.000 20.31000 255 LEU A N 1
ATOM 1762 C CA . LEU A 1 255 ? 3.85600 35.20600 30.90900 1.000 20.49000 255 LEU A CA 1
ATOM 1763 C C . LEU A 1 255 ? 4.91100 36.26400 31.20200 1.000 21.59000 255 LEU A C 1
ATOM 1764 O O . LEU A 1 255 ? 4.64300 37.46500 31.08100 1.000 19.87000 255 LEU A O 1
ATOM 1769 N N . ALA A 1 256 ? 6.12000 35.83700 31.57200 1.000 19.21000 256 ALA A N 1
ATOM 1770 C CA . ALA A 1 256 ? 7.15800 36.76200 32.00500 1.000 16.99000 256 ALA A CA 1
ATOM 1771 C C . ALA A 1 256 ? 7.91600 37.41900 30.85600 1.000 18.25000 256 ALA A C 1
ATOM 1772 O O . ALA A 1 256 ? 8.64100 38.38900 31.10300 1.000 21.66000 256 ALA A O 1
ATOM 1774 N N . LYS A 1 257 ? 7.77900 36.93900 29.61500 1.000 22.26000 257 LYS A N 1
ATOM 1775 C CA . LYS A 1 257 ? 8.53300 37.61700 28.56400 1.000 20.73000 257 LYS A CA 1
ATOM 1776 C C . LYS A 1 257 ? 7.59500 38.30500 27.56400 1.000 19.80000 257 LYS A C 1
ATOM 1777 O O . LYS A 1 257 ? 7.51900 39.54000 27.59300 1.000 21.98000 257 LYS A O 1
ATOM 1783 N N . PRO A 1 258 ? 6.85000 37.60200 26.69000 1.000 21.07000 258 PRO A N 1
ATOM 1784 C CA . PRO A 1 258 ? 6.01900 38.36100 25.73500 1.000 17.94000 258 PRO A CA 1
ATOM 1785 C C . PRO A 1 258 ? 4.82700 39.05600 26.37400 1.000 21.99000 258 PRO A C 1
ATOM 1786 O O . PRO A 1 258 ? 4.52500 40.19900 26.00700 1.000 25.44000 258 PRO A O 1
ATOM 1790 N N . VAL A 1 259 ? 4.13400 38.41100 27.31700 1.000 25.10000 259 VAL A N 1
ATOM 1791 C CA . VAL A 1 259 ? 2.99400 39.05900 27.96900 1.000 22.57000 259 VAL A CA 1
ATOM 1792 C C . VAL A 1 259 ? 3.46000 40.27200 28.76300 1.000 26.18000 259 VAL A C 1
ATOM 1793 O O . VAL A 1 259 ? 2.87800 41.36000 28.67100 1.000 21.34000 259 VAL A O 1
ATOM 1797 N N . PHE A 1 260 ? 4.51700 40.09600 29.56000 1.000 25.87000 260 PHE A N 1
ATOM 1798 C CA . PHE A 1 260 ? 5.12900 41.21300 30.27400 1.000 23.65000 260 PHE A CA 1
ATOM 1799 C C . PHE A 1 260 ? 5.56800 42.31000 29.31000 1.000 24.57000 260 PHE A C 1
ATOM 1800 O O . PHE A 1 260 ? 5.44100 43.50400 29.60700 1.000 26.04000 260 PHE A O 1
ATOM 1808 N N . GLY A 1 261 ? 6.07100 41.91700 28.13700 1.000 22.51000 261 GLY A N 1
ATOM 1809 C CA . GLY A 1 261 ? 6.51400 42.89400 27.15800 1.000 26.98000 261 GLY A CA 1
ATOM 1810 C C . GLY A 1 261 ? 5.38600 43.72700 26.58500 1.000 22.28000 261 GLY A C 1
ATOM 1811 O O . GLY A 1 261 ? 5.59600 44.88800 26.21900 1.000 22.51000 261 GLY A O 1
ATOM 1812 N N . LEU A 1 262 ? 4.18300 43.15400 26.49200 1.000 24.33000 262 LEU A N 1
ATOM 1813 C CA . LEU A 1 262 ? 3.03700 43.93000 26.02700 1.000 26.35000 262 LEU A CA 1
ATOM 1814 C C . LEU A 1 262 ? 2.69700 45.04400 27.00800 1.000 29.26000 262 LEU A C 1
ATOM 1815 O O . LEU A 1 262 ? 2.33100 46.15100 26.59500 1.000 24.79000 262 LEU A O 1
ATOM 1820 N N . LEU A 1 263 ? 2.80900 44.77100 28.31200 1.000 26.89000 263 LEU A N 1
ATOM 1821 C CA . LEU A 1 263 ? 2.58700 45.81800 29.30400 1.000 26.08000 263 LEU A CA 1
ATOM 1822 C C . LEU A 1 263 ? 3.63700 46.91600 29.19100 1.000 25.25000 263 LEU A C 1
ATOM 1823 O O . LEU A 1 263 ? 3.31800 48.10400 29.31200 1.000 23.11000 263 LEU A O 1
ATOM 1828 N N . VAL A 1 264 ? 4.89700 46.53500 28.97400 1.000 26.81000 264 VAL A N 1
ATOM 1829 C CA . VAL A 1 264 ? 5.95000 47.52400 28.75800 1.000 26.34000 264 VAL A CA 1
ATOM 1830 C C . VAL A 1 264 ? 5.63200 48.37300 27.53500 1.000 25.36000 264 VAL A C 1
ATOM 1831 O O . VAL A 1 264 ? 5.84100 49.59300 27.53300 1.000 25.34000 264 VAL A O 1
ATOM 1835 N N . PHE A 1 265 ? 5.10900 47.74200 26.48100 1.000 27.80000 265 PHE A N 1
ATOM 1836 C CA . PHE A 1 265 ? 4.74500 48.47200 25.27100 1.000 23.34000 265 PHE A CA 1
ATOM 1837 C C . PHE A 1 265 ? 3.64100 49.48700 25.54300 1.000 23.51000 265 PHE A C 1
ATOM 1838 O O . PHE A 1 265 ? 3.68900 50.61700 25.04100 1.000 26.30000 265 PHE A O 1
ATOM 1846 N N . ALA A 1 266 ? 2.64200 49.10600 26.34300 1.000 25.28000 266 ALA A N 1
ATOM 1847 C CA . ALA A 1 266 ? 1.55500 50.02600 26.66300 1.000 20.47000 266 ALA A CA 1
ATOM 1848 C C . ALA A 1 266 ? 2.05600 51.21500 27.47500 1.000 24.13000 266 ALA A C 1
ATOM 1849 O O . ALA A 1 266 ? 1.60900 52.34900 27.26900 1.000 25.73000 266 ALA A O 1
ATOM 1851 N N . ILE A 1 267 ? 2.98100 50.97300 28.40800 1.000 25.61000 267 ILE A N 1
ATOM 1852 C CA . ILE A 1 267 ? 3.56300 52.06300 29.18600 1.000 23.72000 267 ILE A CA 1
ATOM 1853 C C . ILE A 1 267 ? 4.30400 53.02700 28.27300 1.000 27.56000 267 ILE A C 1
ATOM 1854 O O . ILE A 1 267 ? 4.21000 54.25000 28.42900 1.000 29.55000 267 ILE A O 1
ATOM 1859 N N . ALA A 1 268 ? 5.04400 52.49200 27.29900 1.000 30.47000 268 ALA A N 1
ATOM 1860 C CA . ALA A 1 268 ? 5.77500 53.34800 26.37300 1.000 28.38000 268 ALA A CA 1
ATOM 1861 C C . ALA A 1 268 ? 4.82500 54.17500 25.51300 1.000 29.16000 268 ALA A C 1
ATOM 1862 O O . ALA A 1 268 ? 5.13100 55.32200 25.17000 1.000 30.57000 268 ALA A O 1
ATOM 1864 N N . LEU A 1 269 ? 3.67100 53.60800 25.15000 1.000 31.97000 269 LEU A N 1
ATOM 1865 C CA . LEU A 1 269 ? 2.68800 54.35000 24.36400 1.000 29.93000 269 LEU A CA 1
ATOM 1866 C C . LEU A 1 269 ? 2.12700 55.52700 25.15300 1.000 34.84000 269 LEU A C 1
ATOM 1867 O O . LEU A 1 269 ? 2.04000 56.64700 24.63600 1.000 30.52000 269 LEU A O 1
ATOM 1872 N N . VAL A 1 270 ? 1.72700 55.29000 26.40500 1.000 31.11000 270 VAL A N 1
ATOM 1873 C CA . VAL A 1 270 ? 1.13400 56.35300 27.21200 1.000 30.96000 270 VAL A CA 1
ATOM 1874 C C . VAL A 1 270 ? 2.18400 57.39100 27.59600 1.000 34.93000 270 VAL A C 1
ATOM 1875 O O . VAL A 1 270 ? 1.90100 58.59500 27.62800 1.000 37.18000 270 VAL A O 1
ATOM 1879 N N . LYS A 1 271 ? 3.41100 56.94900 27.88700 1.000 35.94000 271 LYS A N 1
ATOM 1880 C CA . LYS A 1 271 ? 4.48000 57.90000 28.18200 1.000 37.85000 271 LYS A CA 1
ATOM 1881 C C . LYS A 1 271 ? 4.80700 58.76000 26.96500 1.000 43.52000 271 LYS A C 1
ATOM 1882 O O . LYS A 1 271 ? 5.06400 59.96200 27.09800 1.000 44.47000 271 LYS A O 1
ATOM 1888 N N . THR A 1 272 ? 4.81100 58.15700 25.77200 1.000 44.25000 272 THR A N 1
ATOM 1889 C CA . THR A 1 272 ? 5.02100 58.92600 24.54900 1.000 45.68000 272 THR A CA 1
ATOM 1890 C C . THR A 1 272 ? 3.97900 60.03000 24.40900 1.000 53.29000 272 THR A C 1
ATOM 1891 O O . THR A 1 272 ? 4.30300 61.15400 24.00700 1.000 51.55000 272 THR A O 1
ATOM 1895 N N . LYS A 1 273 ? 2.72400 59.73400 24.75900 1.000 45.43000 273 LYS A N 1
ATOM 1896 C CA . LYS A 1 273 ? 1.66700 60.73400 24.64400 1.000 46.23000 273 LYS A CA 1
ATOM 1897 C C . LYS A 1 273 ? 1.80300 61.82000 25.70600 1.000 56.61000 273 LYS A C 1
ATOM 1898 O O . LYS A 1 273 ? 1.56800 63.00100 25.42500 1.000 53.38000 273 LYS A O 1
ATOM 1904 N N . ALA A 1 274 ? 2.16900 61.44200 26.93500 1.000 46.80000 274 ALA A N 1
ATOM 1905 C CA . ALA A 1 274 ? 2.33100 62.43200 27.99700 1.000 52.45000 274 ALA A CA 1
ATOM 1906 C C . ALA A 1 274 ? 3.43800 63.42300 27.66900 1.000 57.86000 274 ALA A C 1
ATOM 1907 O O . ALA A 1 274 ? 3.34800 64.60100 28.03500 1.000 56.12000 274 ALA A O 1
ATOM 1909 N N . ASP A 1 275 ? 4.48100 62.97200 26.97300 1.000 55.38000 275 ASP A N 1
ATOM 1910 C CA . ASP A 1 275 ? 5.48100 63.88300 26.43200 1.000 57.27000 275 ASP A CA 1
ATOM 1911 C C . ASP A 1 275 ? 4.95000 64.69700 25.26200 1.000 56.49000 275 ASP A C 1
ATOM 1912 O O . ASP A 1 275 ? 5.67500 65.56100 24.75800 1.000 67.05000 275 ASP A O 1
ATOM 1917 N N . GLN A 1 276 ? 3.71800 64.43500 24.82700 1.000 30.00000 276 GLN A N 1
ATOM 1918 C CA . GLN A 1 276 ? 3.05500 65.19000 23.76700 1.000 30.00000 276 GLN A CA 1
ATOM 1919 C C . GLN A 1 276 ? 3.86400 65.17300 22.47500 1.000 30.00000 276 GLN A C 1
ATOM 1920 O O . GLN A 1 276 ? 4.21500 64.10400 21.96800 1.000 30.00000 276 GLN A O 1
#

Radius of gyration: 19.33 Å; Cα contacts (8 Å, |Δi|>4): 279; chains: 1; bounding box: 27×66×36 Å

Nearest PDB structures (foldseek):
  6nwd-assembly1_A-2  TM=1.004E+00  e=3.453E-33  Gloeobacter violaceus PCC 7421
  5azd-assembly1_A  TM=9.367E-01  e=8.366E-20  Thermus thermophilus JL-18
  3ddl-assembly1_A  TM=9.230E-01  e=8.366E-20  Salinibacter ruber
  3ddl-assembly2_B  TM=9.160E-01  e=1.459E-19  Salinibacter ruber
  7o8k-assembly1_A  TM=9.303E-01  e=3.965E-14  Nonlab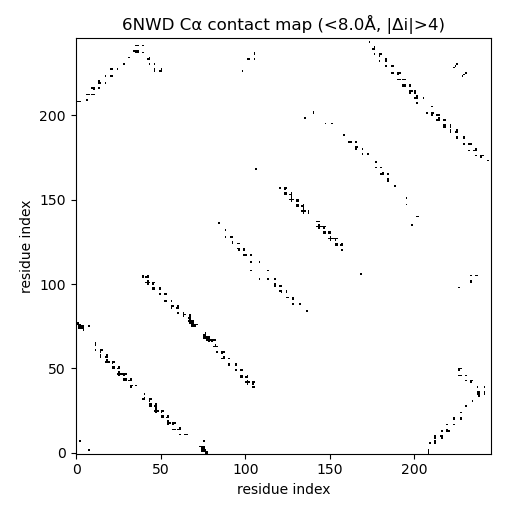ens marinus S1-08

Foldseek 3Di:
DWAAPVLLVLLLVLLVVLLVLLQVLLVVLQVLLVLFDPQLNLLSNLLSVLSVLVNVLSVVQSVLSVVQWDDDPNITDGDPRHRDPVSVLVSQLPRVLSLLVSLLSLLDDDPVPSVVLSVLLNVLSNQLSVLQVVLQPDPDPVSVVVSNVSSVVSVVVNLVSSLVVLVVSLPPDDPQLNVLSVVLNVLQVVLSVLQSVLSCQVPVDDDPSVSVSSSSSSVSVSCSSSRSVSSVSSSVSSNVVRVVVD

B-factor: mean 38.72, std 15.97, range [16.36, 97.74]

Sequence (246 aa):
DSLTYGQFNLVYNAFSFAIAAMFASALFFFSAQALVGQRYRLALLVSAIVVSIAGYHYFRIFNSWDAAYVLENGVYSLTSEKFNDAYRYVDWLLTVPLLLVETVAVLTLPAKEARPLLIKLTVASVLMIATGYPGEISDDITTRIIWGTVSTIPFAYILYVLWVELSRSLVRQPAAVQTLVRNMRWLLLLSWGVYPIAYLLPMLGVSGTSAAVGVQVGYTIADVLAKPVFGLLVFAIALVKTKADQ

Organism: Gloeobacter violaceus (strain ATCC 29082 / PCC 7421) (NCBI:txid251221)

CATH classification: 1.20.1070.10

GO terms:
  GO:0042802 identical protein binding (F, IPI)

InterPro domains:
  IPR001425 Archaeal/bacterial/fungal rhodopsins [PF01036] (45-268)
  IPR001425 Archaeal/bacterial/fungal rhodopsins [PR00251] (116-137)
  IPR001425 Archaeal/bacterial/fungal rhodopsins [PR00251] (173-194)
  IPR001425 Archaeal/bacterial/fungal rhodopsins [PR00251] (214-232)
  IPR001425 Archaeal/bacterial/fungal rhodopsins [PR00251] (247-265)
  IPR001425 Archaeal/bacterial/fungal rhodopsins [PTHR28286] (17-281)
  IPR001425 Archaeal/bacterial/fungal rhodopsins [SM01021] (41-283)
  IPR017402 Proteorhodopsin [PIRSF038142] (20-277)
  IPR018229 Rhodopsin, retinal binding site [PS00950] (118-130)

Secondary structure (DSSP, 8-state):
--B-HHHHHHHHHHHHHHHHHHHHHHHHHHHHGGGS-GGGHHHHHHHHHHHHHHHHHHHHHHHHHHHHEEEETTEEEE-SSPP-THHHHHHHHHHHHHHHHHHHHHHT--HHHHHHHHHHHHHHHHHHHHHHHHHHS-S-HHHHHHHHHHHHHHHHHHHHHHHHHHHHHTTT--HHHHHHHHHHHHHHHHHHHHHHHHHHGGGSSS-HHHHHHHHHHHHHHHHHIIIIIHHHHHHHHHHHHHHHT-

Solvent-accessible surface area: 12106 Å² total; per-residue (Å²): 144,53,8,76,164,47,36,12,70,92,0,79,84,12,0,42,122,0,30,62,24,0,82,65,14,11,137,84,1,127,69,2,34,83,114,4,22,134,146,3,74,103,1,1,63,11,2,6,70,1,0,47,46,0,0,105,13,2,106,90,2,34,66,14,12,63,57,0,29,66,113,82,142,60,60,40,26,99,41,114,105,158,37,58,54,34,49,11,13,70,4,23,65,93,0,13,21,47,8,2,36,1,3,8,23,0,16,54,48,83,57,192,75,19,148,55,18,50,97,124,0,34,82,6,0,65,98,26,6,55,25,6,70,43,0,24,83,32,156,76,81,91,45,14,81,102,98,12,84,64,16,62,123,16,32,54,91,0,27,152,24,4,75,35,29,1,35,166,23,19,115,184,50,46,79,59,1,38,78,35,4,101,76,0,30,122,35,9,64,109,2,15,18,44,38,43,112,5,22,85,53,36,44,117,49,103,61,58,33,51,4,56,9,20,5,24,24,14,5,2,94,0,2,17,60,3,4,10,54,4,0,90,37,1,25,26,0,0,69,39,14,37,161,47,81,176